Protein AF-A0A7X7B4W5-F1 (afdb_monomer_lite)

Structure (mmCIF, N/CA/C/O backbone):
data_AF-A0A7X7B4W5-F1
#
_entry.id   AF-A0A7X7B4W5-F1
#
loop_
_atom_site.group_PDB
_atom_site.id
_atom_site.type_symbol
_atom_site.label_atom_id
_atom_site.label_alt_id
_atom_site.label_comp_id
_atom_site.label_asym_id
_atom_site.label_entity_id
_atom_site.label_seq_id
_atom_site.pdbx_PDB_ins_code
_atom_site.Cartn_x
_atom_site.Cartn_y
_atom_site.Cartn_z
_atom_site.occupancy
_atom_site.B_iso_or_equiv
_atom_site.auth_seq_id
_atom_site.auth_comp_id
_atom_site.auth_asym_id
_atom_site.auth_atom_id
_atom_site.pdbx_PDB_model_num
ATOM 1 N N . MET A 1 1 ? 6.350 1.406 -24.074 1.00 68.81 1 MET A N 1
ATOM 2 C CA . MET A 1 1 ? 4.953 1.512 -23.616 1.00 68.81 1 MET A CA 1
ATOM 3 C C . MET A 1 1 ? 4.755 0.484 -22.524 1.00 68.81 1 MET A C 1
ATOM 5 O O . MET A 1 1 ? 4.747 -0.708 -22.823 1.00 68.81 1 MET A O 1
ATOM 9 N N . ALA A 1 2 ? 4.728 0.919 -21.268 1.00 82.88 2 ALA A N 1
ATOM 10 C CA . ALA A 1 2 ? 4.510 0.006 -20.153 1.00 82.88 2 ALA A CA 1
ATOM 11 C C . ALA A 1 2 ? 3.028 -0.128 -19.845 1.00 82.88 2 ALA A C 1
ATOM 13 O O . ALA A 1 2 ? 2.234 0.785 -20.075 1.00 82.88 2 ALA A O 1
ATOM 14 N N . LYS A 1 3 ? 2.692 -1.309 -19.343 1.00 93.88 3 LYS A N 1
ATOM 15 C CA . LYS A 1 3 ? 1.342 -1.716 -18.998 1.00 93.88 3 LYS A CA 1
ATOM 16 C C . LYS A 1 3 ? 1.338 -2.054 -17.522 1.00 93.88 3 LYS A C 1
ATOM 18 O O . LYS A 1 3 ? 2.156 -2.867 -17.095 1.00 93.88 3 LYS A O 1
ATOM 23 N N . ILE A 1 4 ? 0.443 -1.432 -16.777 1.00 97.00 4 ILE A N 1
ATOM 24 C CA . ILE A 1 4 ? 0.141 -1.817 -15.406 1.00 97.00 4 ILE A CA 1
ATOM 25 C C . ILE A 1 4 ? -1.265 -2.393 -15.440 1.00 97.00 4 ILE A C 1
ATOM 27 O O . ILE A 1 4 ? -2.179 -1.763 -15.965 1.00 97.00 4 ILE A O 1
ATOM 31 N N . TYR A 1 5 ? -1.426 -3.601 -14.934 1.00 97.81 5 TYR A N 1
ATOM 32 C CA . TYR A 1 5 ? -2.704 -4.297 -14.916 1.00 97.81 5 TYR A CA 1
ATOM 33 C C . TYR A 1 5 ? -2.792 -5.161 -13.671 1.00 97.81 5 TYR A C 1
ATOM 35 O O . TYR A 1 5 ? -1.774 -5.435 -13.041 1.00 97.81 5 TYR A O 1
ATOM 43 N N . GLY A 1 6 ? -3.996 -5.596 -13.340 1.00 98.12 6 GLY A N 1
ATOM 44 C CA . GLY A 1 6 ? -4.234 -6.505 -12.230 1.00 98.12 6 GLY A CA 1
ATOM 45 C C . GLY A 1 6 ? -5.701 -6.504 -11.851 1.00 98.12 6 GLY A C 1
ATOM 46 O O . GLY A 1 6 ? -6.545 -6.013 -12.609 1.00 98.12 6 GLY A O 1
ATOM 47 N N . GLN A 1 7 ? -6.001 -7.065 -10.687 1.00 98.44 7 GLN A N 1
ATOM 48 C CA . GLN A 1 7 ? -7.358 -7.169 -10.176 1.00 98.44 7 GLN A CA 1
ATOM 49 C C . GLN A 1 7 ? -7.516 -6.432 -8.847 1.00 98.44 7 GLN A C 1
ATOM 51 O O . GLN A 1 7 ? -6.638 -6.476 -7.988 1.00 98.44 7 GLN A O 1
ATOM 56 N N . VAL A 1 8 ? -8.661 -5.781 -8.659 1.00 98.25 8 VAL A N 1
ATOM 57 C CA . VAL A 1 8 ? -9.028 -5.093 -7.422 1.00 98.25 8 VAL A CA 1
ATOM 58 C C . VAL A 1 8 ? -10.024 -5.937 -6.634 1.00 98.25 8 VAL A C 1
ATOM 60 O O . VAL A 1 8 ? -11.051 -6.381 -7.155 1.00 98.25 8 VAL A O 1
ATOM 63 N N . SER A 1 9 ? -9.732 -6.143 -5.355 1.00 97.75 9 SER A N 1
ATOM 64 C CA . SER A 1 9 ? -10.627 -6.804 -4.408 1.00 97.75 9 SER A CA 1
ATOM 65 C C . SER A 1 9 ? -10.656 -6.098 -3.062 1.00 97.75 9 SER A C 1
ATOM 67 O O . SER A 1 9 ? -9.759 -5.321 -2.743 1.00 97.75 9 SER A O 1
ATOM 69 N N . ASN A 1 10 ? -11.679 -6.369 -2.257 1.00 95.44 10 ASN A N 1
ATOM 70 C CA . ASN A 1 10 ? -11.656 -6.011 -0.844 1.00 95.44 10 ASN A CA 1
ATOM 71 C C . ASN A 1 10 ? -10.931 -7.081 -0.010 1.00 95.44 10 ASN A C 1
ATOM 73 O O . ASN A 1 10 ? -10.558 -8.149 -0.495 1.00 95.44 10 ASN A O 1
ATOM 77 N N . VAL A 1 11 ? -10.776 -6.820 1.286 1.00 92.19 11 VAL A N 1
ATOM 78 C CA . VAL A 1 11 ? -10.137 -7.739 2.248 1.00 92.19 11 VAL A CA 1
ATOM 79 C C . VAL A 1 11 ? -10.866 -9.075 2.443 1.00 92.19 11 VAL A C 1
ATOM 81 O O . VAL A 1 11 ? -10.281 -10.008 2.988 1.00 92.19 11 VAL A O 1
ATOM 84 N N . LYS A 1 12 ? -12.117 -9.196 1.976 1.00 92.50 12 LYS A N 1
ATOM 85 C CA . LYS A 1 12 ? -12.882 -10.455 1.947 1.00 92.50 12 LYS A CA 1
ATOM 86 C C . LYS A 1 12 ? -12.655 -11.252 0.654 1.00 92.50 12 LYS A C 1
ATOM 88 O O . LYS A 1 12 ? -13.193 -12.346 0.514 1.00 92.50 12 LYS A O 1
ATOM 93 N N . GLY A 1 13 ? -11.873 -10.717 -0.285 1.00 94.75 13 GLY A N 1
ATOM 94 C CA . GLY A 1 13 ? -11.610 -11.313 -1.595 1.00 94.75 13 GLY A CA 1
ATOM 95 C C . GLY A 1 13 ? -12.695 -11.038 -2.640 1.00 94.75 13 GLY A C 1
ATOM 96 O O . GLY A 1 13 ? -12.598 -11.545 -3.760 1.00 94.75 13 GLY A O 1
ATOM 97 N N . GLU A 1 14 ? -13.710 -10.234 -2.314 1.00 96.62 14 GLU A N 1
ATOM 98 C CA . GLU A 1 14 ? -14.759 -9.854 -3.261 1.00 96.62 14 GLU A CA 1
ATOM 99 C C . GLU A 1 14 ? -14.183 -8.883 -4.290 1.00 96.62 14 GLU A C 1
ATOM 101 O O . GLU A 1 14 ? -13.473 -7.936 -3.940 1.00 96.62 14 GLU A O 1
ATOM 106 N N . LYS A 1 15 ? -14.473 -9.125 -5.569 1.00 97.81 15 LYS A N 1
ATOM 107 C CA . LYS A 1 15 ? -13.988 -8.286 -6.666 1.00 97.81 15 LYS A CA 1
ATOM 108 C C . LYS A 1 15 ? -14.768 -6.981 -6.702 1.00 97.81 15 LYS A C 1
ATOM 110 O O . LYS A 1 15 ? -15.993 -6.983 -6.605 1.00 97.81 15 LYS A O 1
ATOM 115 N N . LEU A 1 16 ? -14.044 -5.874 -6.823 1.00 97.19 16 LEU A N 1
ATOM 116 C CA . LEU A 1 16 ? -14.631 -4.541 -6.767 1.00 97.19 16 LEU A CA 1
ATOM 117 C C . LEU A 1 16 ? -14.773 -3.994 -8.178 1.00 97.19 16 LEU A C 1
ATOM 119 O O . LEU A 1 16 ? -13.773 -3.784 -8.861 1.00 97.19 16 LEU A O 1
ATOM 123 N N . LYS A 1 17 ? -16.013 -3.749 -8.599 1.00 97.62 17 LYS A N 1
ATOM 124 C CA . LYS A 1 17 ? -16.338 -3.070 -9.856 1.00 97.62 17 LYS A CA 1
ATOM 125 C C . LYS A 1 17 ? -16.293 -1.558 -9.660 1.00 97.62 17 LYS A C 1
ATOM 127 O O . LYS A 1 17 ? -16.778 -1.073 -8.645 1.00 97.62 17 LYS A O 1
ATOM 132 N N . ASN A 1 18 ? -15.825 -0.817 -10.663 1.00 97.38 18 ASN A N 1
ATOM 133 C CA . ASN A 1 18 ? -15.719 0.645 -10.635 1.00 97.38 18 ASN A CA 1
ATOM 134 C C . ASN A 1 18 ? -14.839 1.180 -9.488 1.00 97.38 18 ASN A C 1
ATOM 136 O O . ASN A 1 18 ? -15.003 2.330 -9.086 1.00 97.38 18 ASN A O 1
ATOM 140 N N . ALA A 1 19 ? -13.918 0.376 -8.954 1.00 98.00 19 ALA A N 1
ATOM 141 C CA . ALA A 1 19 ? -12.854 0.911 -8.115 1.00 98.00 19 ALA A CA 1
ATOM 142 C C . ALA A 1 19 ? -12.018 1.872 -8.963 1.00 98.00 19 ALA A C 1
ATOM 144 O O . ALA A 1 19 ? -11.793 1.609 -10.146 1.00 98.00 19 ALA A O 1
ATOM 145 N N . GLU A 1 20 ? -11.597 2.985 -8.379 1.00 98.12 20 GLU A N 1
ATOM 146 C CA . GLU A 1 20 ? -10.754 3.974 -9.037 1.00 98.12 20 GLU A CA 1
ATOM 147 C C . GLU A 1 20 ? -9.288 3.601 -8.835 1.00 98.12 20 GLU A C 1
ATOM 149 O O . GLU A 1 20 ? -8.871 3.264 -7.727 1.00 98.12 20 GLU A O 1
ATOM 154 N N . ILE A 1 21 ? -8.504 3.645 -9.912 1.00 98.44 21 ILE A N 1
ATOM 155 C CA . ILE A 1 21 ? -7.062 3.423 -9.882 1.00 98.44 21 ILE A CA 1
ATOM 156 C C . ILE A 1 21 ? -6.396 4.644 -10.503 1.00 98.44 21 ILE A C 1
ATOM 158 O O . ILE A 1 21 ? -6.558 4.918 -11.693 1.00 98.44 21 ILE A O 1
ATOM 162 N N . LEU A 1 22 ? -5.600 5.350 -9.711 1.00 97.94 22 LEU A N 1
ATOM 163 C CA . LEU A 1 22 ? -4.819 6.504 -10.131 1.00 97.94 22 LEU A CA 1
ATOM 164 C C . LEU A 1 22 ? -3.343 6.126 -10.190 1.00 97.94 22 LEU A C 1
ATOM 166 O O . LEU A 1 22 ? -2.817 5.490 -9.279 1.00 97.94 22 LEU A O 1
ATOM 170 N N . PHE A 1 23 ? -2.661 6.553 -11.247 1.00 97.81 23 PHE A N 1
ATOM 171 C CA . PHE A 1 23 ? -1.206 6.557 -11.312 1.00 97.81 23 PHE A CA 1
ATOM 172 C C . PHE A 1 23 ? -0.722 7.997 -11.182 1.00 97.81 23 PHE A C 1
ATOM 174 O O . PHE A 1 23 ? -1.020 8.826 -12.045 1.00 97.81 23 PHE A O 1
ATOM 181 N N . ILE A 1 24 ? 0.003 8.299 -10.109 1.00 97.06 24 ILE A N 1
ATOM 182 C CA . ILE A 1 24 ? 0.433 9.659 -9.762 1.00 97.06 24 ILE A CA 1
ATOM 183 C C . ILE A 1 24 ? 1.958 9.743 -9.623 1.00 97.06 24 ILE A C 1
ATOM 185 O O . ILE A 1 24 ? 2.629 8.730 -9.402 1.00 97.06 24 ILE A O 1
ATOM 189 N N . ASP A 1 25 ? 2.524 10.938 -9.791 1.00 94.75 25 ASP A N 1
ATOM 190 C CA . ASP A 1 25 ? 3.946 11.192 -9.532 1.00 94.75 25 ASP A CA 1
ATOM 191 C C . ASP A 1 25 ? 4.227 11.526 -8.053 1.00 94.75 25 ASP A C 1
ATOM 193 O O . ASP A 1 25 ? 3.328 11.568 -7.222 1.00 94.75 25 ASP A O 1
ATOM 197 N N . PHE A 1 26 ? 5.496 11.761 -7.701 1.00 89.56 26 PHE A N 1
ATOM 198 C CA . PHE A 1 26 ? 5.908 12.100 -6.328 1.00 89.56 26 PHE A CA 1
ATOM 199 C C . PHE A 1 26 ? 5.458 13.484 -5.834 1.00 89.56 26 PHE A C 1
ATOM 201 O O . PHE A 1 26 ? 5.687 13.805 -4.669 1.00 89.56 26 PHE A O 1
ATOM 208 N N . ALA A 1 27 ? 4.900 14.312 -6.715 1.00 91.75 27 ALA A N 1
ATOM 209 C CA . ALA A 1 27 ? 4.307 15.603 -6.390 1.00 91.75 27 ALA A CA 1
ATOM 210 C C . ALA A 1 27 ? 2.768 15.535 -6.429 1.00 91.75 27 ALA A C 1
ATOM 212 O O . ALA A 1 27 ? 2.119 16.573 -6.527 1.00 91.75 27 ALA A O 1
ATOM 213 N N . ASP A 1 28 ? 2.209 14.321 -6.371 1.00 91.12 28 ASP A N 1
ATOM 214 C CA . ASP A 1 28 ? 0.779 14.015 -6.399 1.00 91.12 28 ASP A CA 1
ATOM 215 C C . ASP A 1 28 ? 0.059 14.483 -7.677 1.00 91.12 28 ASP A C 1
ATOM 217 O O . ASP A 1 28 ? -1.166 14.615 -7.709 1.00 91.12 28 ASP A O 1
ATOM 221 N N . ASN A 1 29 ? 0.793 14.695 -8.777 1.00 95.62 29 ASN A N 1
ATOM 222 C CA . ASN A 1 29 ? 0.164 14.987 -10.061 1.00 95.62 29 ASN A CA 1
ATOM 223 C C . ASN A 1 29 ? -0.370 13.700 -10.687 1.00 95.62 29 ASN A C 1
ATOM 225 O O . ASN A 1 29 ? 0.358 12.714 -10.835 1.00 95.62 29 ASN A O 1
ATOM 229 N N . LEU A 1 30 ? -1.621 13.741 -11.146 1.00 96.62 30 LEU A N 1
ATOM 230 C CA . LEU A 1 30 ? -2.229 12.645 -11.891 1.00 96.62 30 LEU A CA 1
ATOM 231 C C . LEU A 1 30 ? -1.537 12.454 -13.245 1.00 96.62 30 LEU A C 1
ATOM 233 O O . LEU A 1 30 ? -1.543 13.342 -14.098 1.00 96.62 30 LEU A O 1
ATOM 237 N N . LEU A 1 31 ? -0.968 11.269 -13.458 1.00 95.38 31 LEU A N 1
ATOM 238 C CA . LEU A 1 31 ? -0.334 10.880 -14.716 1.00 95.38 31 LEU A CA 1
ATOM 239 C C . LEU A 1 31 ? -1.271 10.047 -15.594 1.00 95.38 31 LEU A C 1
ATOM 241 O O . LEU A 1 31 ? -1.174 10.118 -16.819 1.00 95.38 31 LEU A O 1
ATOM 245 N N . ASN A 1 32 ? -2.129 9.229 -14.980 1.00 96.44 32 ASN A N 1
ATOM 246 C CA . ASN A 1 32 ? -3.119 8.396 -15.659 1.00 96.44 32 ASN A CA 1
ATOM 247 C C . ASN A 1 32 ? -4.169 7.882 -14.661 1.00 96.44 32 ASN A C 1
ATOM 249 O O . ASN A 1 32 ? -3.894 7.820 -13.464 1.00 96.44 32 ASN A O 1
ATOM 253 N N . SER A 1 33 ? -5.325 7.445 -15.148 1.00 97.38 33 SER A N 1
ATOM 254 C CA . SER A 1 33 ? -6.368 6.828 -14.333 1.00 97.38 33 SER A CA 1
ATOM 255 C C . SER A 1 33 ? -7.104 5.719 -15.082 1.00 97.38 33 SER A C 1
ATOM 257 O O . SER A 1 33 ? -7.128 5.668 -16.312 1.00 97.38 33 SER A O 1
ATOM 259 N N . ALA A 1 34 ? -7.698 4.807 -14.322 1.00 98.06 34 ALA A N 1
ATOM 260 C CA . ALA A 1 34 ? -8.566 3.748 -14.810 1.00 98.06 34 ALA A CA 1
ATOM 261 C C . ALA A 1 34 ? -9.645 3.436 -13.769 1.00 98.06 34 ALA A C 1
ATOM 263 O O . ALA A 1 34 ? -9.517 3.787 -12.597 1.00 98.06 34 ALA A O 1
ATOM 264 N N . TYR A 1 35 ? -10.676 2.720 -14.210 1.00 98.44 35 TYR A N 1
ATOM 265 C CA . TYR A 1 35 ? -11.655 2.095 -13.330 1.00 98.44 35 TYR A CA 1
ATOM 266 C C . TYR A 1 35 ? -11.638 0.587 -13.550 1.00 98.44 35 TYR A C 1
ATOM 268 O O . TYR A 1 35 ? -11.395 0.133 -14.673 1.00 98.44 35 TYR A O 1
ATOM 276 N N . SER A 1 36 ? -11.886 -0.183 -12.495 1.00 98.44 36 SER A N 1
ATOM 277 C CA . SER A 1 36 ? -12.022 -1.631 -12.621 1.00 98.44 36 SER A CA 1
ATOM 278 C C . SER A 1 36 ? -13.341 -2.030 -13.298 1.00 98.44 36 SER A C 1
ATOM 280 O O . SER A 1 36 ? -14.381 -1.392 -13.107 1.00 98.44 36 SER A O 1
ATOM 282 N N . ASP A 1 37 ? -13.309 -3.099 -14.090 1.00 98.56 37 ASP A N 1
ATOM 283 C CA . ASP A 1 37 ? -14.478 -3.649 -14.779 1.00 98.56 37 ASP A CA 1
ATOM 284 C C . ASP A 1 37 ? -15.378 -4.501 -13.859 1.00 98.56 37 ASP A C 1
ATOM 286 O O . ASP A 1 37 ? -15.233 -4.507 -12.636 1.00 98.56 37 ASP A O 1
ATOM 290 N N . SER A 1 38 ? -16.357 -5.211 -14.432 1.00 97.38 38 SER A N 1
ATOM 291 C CA . SER A 1 38 ? -17.283 -6.064 -13.670 1.00 97.38 38 SER A CA 1
ATOM 292 C C . SER A 1 38 ? -16.620 -7.219 -12.927 1.00 97.38 38 SER A C 1
ATOM 294 O O . SER A 1 38 ? -17.183 -7.677 -11.937 1.00 97.38 38 SER A O 1
ATOM 296 N N . ASP A 1 39 ? -15.454 -7.666 -13.387 1.00 97.88 39 ASP A N 1
ATOM 297 C CA . ASP A 1 39 ? -14.684 -8.751 -12.785 1.00 97.88 39 ASP A CA 1
ATOM 298 C C . ASP A 1 39 ? -13.547 -8.204 -11.897 1.00 97.88 39 ASP A C 1
ATOM 300 O O . ASP A 1 39 ? -12.728 -8.959 -11.367 1.00 97.88 39 ASP A O 1
ATOM 304 N N . GLY A 1 40 ? -13.506 -6.882 -11.701 1.00 98.12 40 GLY A N 1
ATOM 305 C CA . GLY A 1 40 ? -12.520 -6.177 -10.893 1.00 98.12 40 GLY A CA 1
ATOM 306 C C . GLY A 1 40 ? -11.180 -5.957 -11.590 1.00 98.12 40 GLY A C 1
ATOM 307 O O . GLY A 1 40 ? -10.240 -5.514 -10.933 1.00 98.12 40 GLY A O 1
ATOM 308 N N . TYR A 1 41 ? -11.047 -6.247 -12.886 1.00 98.62 41 TYR A N 1
ATOM 309 C CA . TYR A 1 41 ? -9.795 -6.022 -13.608 1.00 98.62 41 TYR A CA 1
ATOM 310 C C . TYR A 1 41 ? -9.638 -4.564 -14.011 1.00 98.62 41 TYR A C 1
ATOM 312 O O . TYR A 1 41 ? -10.597 -3.906 -14.407 1.00 98.62 41 TYR A O 1
ATOM 320 N N . TYR A 1 42 ? -8.408 -4.064 -13.954 1.00 98.56 42 TYR A N 1
ATOM 321 C CA . TYR A 1 42 ? -8.064 -2.727 -14.420 1.00 98.56 42 TYR A CA 1
ATOM 322 C C . TYR A 1 42 ? -6.833 -2.762 -15.326 1.00 98.56 42 TYR A C 1
ATOM 324 O O . TYR A 1 42 ? -6.031 -3.702 -15.312 1.00 98.56 42 TYR A O 1
ATOM 332 N N . TYR A 1 43 ? -6.677 -1.707 -16.121 1.00 97.94 43 TYR A N 1
ATOM 333 C CA . TYR A 1 43 ? -5.566 -1.574 -17.049 1.00 97.94 43 TYR A CA 1
ATOM 334 C C . TYR A 1 43 ? -5.170 -0.111 -17.225 1.00 97.94 43 TYR A C 1
ATOM 336 O O . TYR A 1 43 ? -6.003 0.747 -17.502 1.00 97.94 43 TYR A O 1
ATOM 344 N N . LEU A 1 44 ? -3.874 0.152 -17.113 1.00 97.06 44 LEU A N 1
ATOM 345 C CA . LEU A 1 44 ? -3.248 1.455 -17.267 1.00 97.06 44 LEU A CA 1
ATOM 346 C C . LEU A 1 44 ? -2.119 1.356 -18.298 1.00 97.06 44 LEU A C 1
ATOM 348 O O . LEU A 1 44 ? -1.233 0.500 -18.201 1.00 97.06 44 LEU A O 1
ATOM 352 N N . GLN A 1 45 ? -2.118 2.265 -19.271 1.00 95.31 45 GLN A N 1
ATOM 353 C CA . GLN A 1 45 ? -1.119 2.313 -20.337 1.00 95.31 45 GLN A CA 1
ATOM 354 C C . GLN A 1 45 ? -0.297 3.594 -20.263 1.00 95.31 45 GLN A C 1
ATOM 356 O O . GLN A 1 45 ? -0.847 4.686 -20.327 1.00 95.31 45 GLN A O 1
ATOM 361 N N . MET A 1 46 ? 1.024 3.457 -20.153 1.00 92.56 46 MET A N 1
ATOM 362 C CA . MET A 1 46 ? 1.934 4.597 -20.046 1.00 92.56 46 MET A CA 1
ATOM 363 C C . MET A 1 46 ? 2.686 4.835 -21.348 1.00 92.56 46 MET A C 1
ATOM 365 O O . MET A 1 46 ? 3.365 3.939 -21.869 1.00 92.56 46 MET A O 1
ATOM 369 N N . ASP A 1 47 ? 2.643 6.083 -21.807 1.00 88.25 47 ASP A N 1
ATOM 370 C CA . ASP A 1 47 ? 3.316 6.521 -23.034 1.00 88.25 47 ASP A CA 1
ATOM 371 C C . ASP A 1 47 ? 4.792 6.881 -22.814 1.00 88.25 47 ASP A C 1
ATOM 373 O O . ASP A 1 47 ? 5.555 7.027 -23.768 1.00 88.25 47 ASP A O 1
ATOM 377 N N . ARG A 1 48 ? 5.226 6.982 -21.553 1.00 89.12 48 ARG A N 1
ATOM 378 C CA . ARG A 1 48 ? 6.601 7.320 -21.169 1.00 89.12 48 ARG A CA 1
ATOM 379 C C . ARG A 1 48 ? 7.096 6.495 -19.987 1.00 89.12 48 ARG A C 1
ATOM 381 O O . ARG A 1 48 ? 6.306 6.026 -19.167 1.00 89.12 48 ARG A O 1
ATOM 388 N N . ASN A 1 49 ? 8.418 6.380 -19.899 1.00 92.56 49 ASN A N 1
ATOM 389 C CA . ASN A 1 49 ? 9.108 5.804 -18.750 1.00 92.56 49 ASN A CA 1
ATOM 390 C C . ASN A 1 49 ? 9.180 6.863 -17.646 1.00 92.56 49 ASN A C 1
ATOM 392 O O . ASN A 1 49 ? 9.809 7.906 -17.822 1.00 92.56 49 ASN A O 1
ATOM 396 N N . ILE A 1 50 ? 8.520 6.605 -16.528 1.00 93.19 50 ILE A N 1
ATOM 397 C CA . ILE A 1 50 ? 8.400 7.502 -15.386 1.00 93.19 50 ILE A CA 1
ATOM 398 C C . ILE A 1 50 ? 8.318 6.665 -14.105 1.00 93.19 50 ILE A C 1
ATOM 400 O O . ILE A 1 50 ? 7.896 5.508 -14.128 1.00 93.19 50 ILE A O 1
ATOM 404 N N . TYR A 1 51 ? 8.753 7.251 -12.995 1.00 94.44 51 TYR A N 1
ATOM 405 C CA . TYR A 1 51 ? 8.500 6.703 -11.670 1.00 94.44 51 TYR 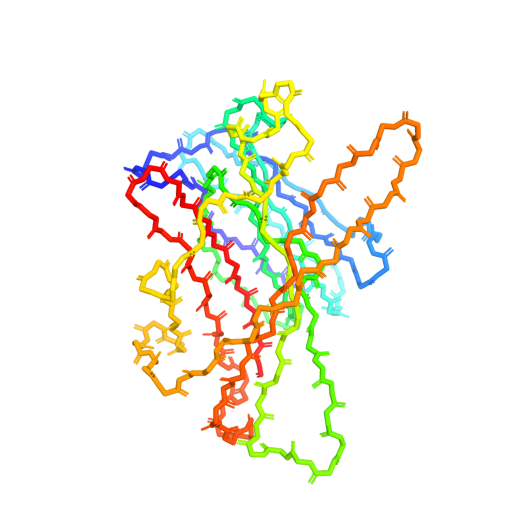A CA 1
ATOM 406 C C . TYR A 1 51 ? 7.222 7.311 -11.114 1.00 94.44 51 TYR A C 1
ATOM 408 O O . TYR A 1 51 ? 7.037 8.525 -11.187 1.00 94.44 51 TYR A O 1
ATOM 416 N N . GLY A 1 52 ? 6.372 6.476 -10.539 1.00 95.38 52 GLY A N 1
ATOM 417 C CA . GLY A 1 52 ? 5.147 6.930 -9.904 1.00 95.38 52 GLY A CA 1
ATOM 418 C C . GLY A 1 52 ? 4.664 5.961 -8.843 1.00 95.38 52 GLY A C 1
ATOM 419 O O . GLY A 1 52 ? 5.389 5.066 -8.394 1.00 95.38 52 GLY A O 1
ATOM 420 N N . MET A 1 53 ? 3.422 6.158 -8.444 1.00 97.00 53 MET A N 1
ATOM 421 C CA . MET A 1 53 ? 2.737 5.329 -7.471 1.00 97.00 53 MET A CA 1
ATOM 422 C C . MET A 1 53 ? 1.296 5.091 -7.899 1.00 97.00 53 MET A C 1
ATOM 424 O O . MET A 1 53 ? 0.703 5.909 -8.600 1.00 97.00 53 MET A O 1
ATOM 428 N N . ILE A 1 54 ? 0.757 3.949 -7.486 1.00 97.75 54 ILE A N 1
ATOM 429 C CA . ILE A 1 54 ? -0.665 3.654 -7.596 1.00 97.75 54 ILE A CA 1
ATOM 430 C C . ILE A 1 54 ? -1.341 4.074 -6.301 1.00 97.75 54 ILE A C 1
ATOM 432 O O . ILE A 1 54 ? -0.899 3.678 -5.220 1.00 97.75 54 ILE A O 1
ATOM 436 N N . TYR A 1 55 ? -2.428 4.819 -6.446 1.00 97.75 55 TYR A N 1
ATOM 437 C CA . TYR A 1 55 ? -3.457 4.980 -5.433 1.00 97.75 55 TYR A CA 1
ATOM 438 C C . TYR A 1 55 ? -4.727 4.302 -5.936 1.00 97.75 55 TYR A C 1
ATOM 440 O O . TYR A 1 55 ? -5.105 4.500 -7.091 1.00 97.75 55 TYR A O 1
ATOM 448 N N . ALA A 1 56 ? -5.373 3.494 -5.103 1.00 97.56 56 ALA A N 1
ATOM 449 C CA . ALA A 1 56 ? -6.644 2.878 -5.457 1.00 97.56 56 ALA A CA 1
ATOM 450 C C . ALA A 1 56 ? -7.668 3.029 -4.341 1.00 97.56 56 ALA A C 1
ATOM 452 O O . ALA A 1 56 ? -7.344 2.847 -3.168 1.00 97.56 56 ALA A O 1
ATOM 453 N N . SER A 1 57 ? -8.905 3.336 -4.716 1.00 95.88 57 SER A N 1
ATOM 454 C CA . SER A 1 57 ? -10.003 3.593 -3.788 1.00 95.88 57 SER A CA 1
ATOM 455 C C . SER A 1 57 ? -11.319 3.021 -4.322 1.00 95.88 57 SER A C 1
ATOM 457 O O . SER A 1 57 ? -11.483 2.771 -5.519 1.00 95.88 57 SER A O 1
ATOM 459 N N . TYR A 1 58 ? -12.273 2.775 -3.426 1.00 95.31 58 TYR A N 1
ATOM 460 C CA . TYR A 1 58 ? -13.610 2.311 -3.791 1.00 95.31 58 TYR A CA 1
ATOM 461 C C . TYR A 1 58 ? -14.646 2.872 -2.813 1.00 95.31 58 TYR A C 1
ATOM 463 O O . TYR A 1 58 ? -14.610 2.564 -1.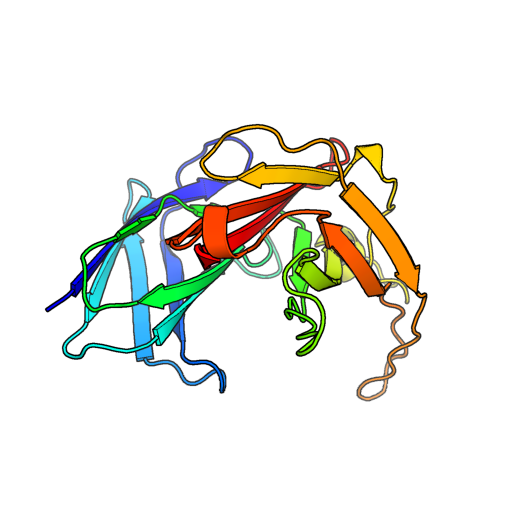621 1.00 95.31 58 TYR A O 1
ATOM 471 N N .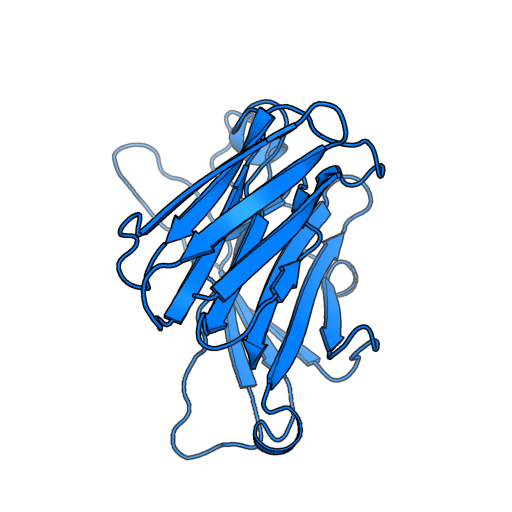 ASN A 1 59 ? -15.557 3.717 -3.308 1.00 89.81 59 ASN A N 1
ATOM 472 C CA . ASN A 1 59 ? -16.572 4.400 -2.494 1.00 89.81 59 ASN A CA 1
ATOM 473 C C . ASN A 1 59 ? -15.968 5.071 -1.241 1.00 89.81 59 ASN A C 1
ATOM 475 O O . ASN A 1 59 ? -16.411 4.835 -0.119 1.00 89.81 59 ASN A O 1
ATOM 479 N N . TYR A 1 60 ? -14.905 5.855 -1.432 1.00 88.31 60 TYR A N 1
ATOM 480 C CA . TYR A 1 60 ? -14.182 6.539 -0.357 1.00 88.31 60 TYR A CA 1
ATOM 481 C C . TYR A 1 60 ? -14.975 7.742 0.200 1.00 88.31 60 TYR A C 1
ATOM 483 O O . TYR A 1 60 ? -15.509 8.507 -0.604 1.00 88.31 60 TYR A O 1
ATOM 491 N N . PRO A 1 61 ? -15.007 7.990 1.527 1.00 82.50 61 PRO A N 1
ATOM 492 C CA . PRO A 1 61 ? -14.526 7.141 2.626 1.00 82.50 61 PRO A CA 1
ATOM 493 C C . PRO A 1 61 ? -15.609 6.171 3.153 1.00 82.50 61 PRO A C 1
ATOM 495 O O . PRO A 1 61 ? -15.463 5.577 4.221 1.00 82.50 61 PRO A O 1
ATOM 498 N N . ASP A 1 62 ? -16.736 6.031 2.456 1.00 85.50 62 ASP A N 1
ATOM 499 C CA . ASP A 1 62 ? -17.930 5.359 2.969 1.00 85.50 62 ASP A CA 1
ATOM 500 C C . ASP A 1 62 ? -17.790 3.840 3.112 1.00 85.50 62 ASP A C 1
ATOM 502 O O . ASP A 1 62 ? -18.185 3.283 4.146 1.00 85.50 62 ASP A O 1
ATOM 506 N N . GLU A 1 63 ? -17.235 3.150 2.115 1.00 82.81 63 GLU A N 1
ATOM 507 C CA . GLU A 1 63 ? -17.101 1.687 2.145 1.00 82.81 63 GLU A CA 1
ATOM 508 C C . GLU A 1 63 ? -15.674 1.234 2.452 1.00 82.81 63 GLU A C 1
ATOM 510 O O . GLU A 1 63 ? -15.493 0.294 3.237 1.00 82.81 63 GLU A O 1
ATOM 515 N N . SER A 1 64 ? -14.671 1.921 1.902 1.00 88.12 64 SER A N 1
ATOM 516 C CA . SER A 1 64 ? -13.257 1.564 2.029 1.00 88.12 64 SER A CA 1
ATOM 517 C C . SER A 1 64 ? -12.343 2.794 2.060 1.00 88.12 64 SER A C 1
ATOM 519 O O . SER A 1 64 ? -12.771 3.895 1.709 1.00 88.12 64 SER A O 1
ATOM 521 N N . LEU A 1 65 ? -11.096 2.599 2.498 1.00 92.25 65 LEU A N 1
ATOM 522 C CA . LEU A 1 65 ? -10.036 3.611 2.429 1.00 92.25 65 LEU A CA 1
ATOM 523 C C . LEU A 1 65 ? -9.002 3.262 1.350 1.00 92.25 65 LEU A C 1
ATOM 525 O O . LEU A 1 65 ? -9.095 2.214 0.720 1.00 92.25 65 LEU A O 1
ATOM 529 N N . GLY A 1 66 ? -8.032 4.143 1.106 1.00 91.56 66 GLY A N 1
ATOM 530 C CA . GLY A 1 66 ? -7.083 3.997 0.008 1.00 91.56 66 GLY A CA 1
ATOM 531 C C . GLY A 1 66 ? -6.037 2.889 0.183 1.00 91.56 66 GLY A C 1
ATOM 532 O O . GLY A 1 66 ? -5.513 2.651 1.273 1.00 91.56 66 GLY A O 1
ATOM 533 N N . PHE A 1 67 ? -5.676 2.252 -0.933 1.00 96.88 67 PHE A N 1
ATOM 534 C CA . PHE A 1 67 ? -4.483 1.415 -1.079 1.00 96.88 67 PHE A CA 1
ATOM 535 C C . PHE A 1 67 ? -3.377 2.181 -1.810 1.00 96.88 67 PHE A C 1
ATOM 537 O O . PHE A 1 67 ? -3.633 2.851 -2.812 1.00 96.88 67 PHE A O 1
ATOM 544 N N . TRP A 1 68 ? -2.133 1.996 -1.362 1.00 97.62 68 TRP A N 1
ATOM 545 C CA . TRP A 1 68 ? -0.952 2.637 -1.935 1.00 97.62 68 TRP A CA 1
ATOM 546 C C . TRP A 1 68 ? 0.082 1.612 -2.416 1.00 97.62 68 TRP A C 1
ATOM 548 O O . TRP A 1 68 ? 0.456 0.699 -1.678 1.00 97.62 68 TRP A O 1
ATOM 558 N N . TYR A 1 69 ? 0.617 1.811 -3.627 1.00 97.88 69 TYR A N 1
ATOM 559 C CA . TYR A 1 69 ? 1.804 1.105 -4.122 1.00 97.88 69 TYR A CA 1
ATOM 560 C C . TYR A 1 69 ? 2.820 2.084 -4.711 1.00 97.88 69 TYR A C 1
ATOM 562 O O . TYR A 1 69 ? 2.619 2.648 -5.783 1.00 97.88 69 TYR A O 1
ATOM 570 N N . GLN A 1 70 ? 3.936 2.280 -4.012 1.00 96.62 70 GLN A N 1
ATOM 571 C CA . GLN A 1 70 ? 4.946 3.281 -4.344 1.00 96.62 70 GLN A CA 1
ATOM 572 C C . GLN A 1 70 ? 6.136 2.752 -5.166 1.00 96.62 70 GLN A C 1
ATOM 574 O O . GLN A 1 70 ? 6.452 1.560 -5.155 1.00 96.62 70 GLN A O 1
ATOM 579 N N . ASN A 1 71 ? 6.860 3.689 -5.794 1.00 94.69 71 ASN A N 1
ATOM 580 C CA . ASN A 1 71 ? 8.115 3.478 -6.532 1.00 94.69 71 ASN A CA 1
ATOM 581 C C . ASN A 1 71 ? 8.005 2.569 -7.768 1.00 94.69 71 ASN A C 1
ATOM 583 O O . ASN A 1 71 ? 8.927 1.822 -8.094 1.00 94.69 71 ASN A O 1
ATOM 587 N N . ILE A 1 72 ? 6.896 2.635 -8.492 1.00 95.50 72 ILE A N 1
ATOM 588 C CA . ILE A 1 72 ? 6.700 1.839 -9.704 1.00 95.50 72 ILE A CA 1
ATOM 589 C C . ILE A 1 72 ? 7.432 2.509 -10.868 1.00 95.50 72 ILE A C 1
ATOM 591 O O . ILE A 1 72 ? 7.208 3.684 -11.155 1.00 95.50 72 ILE A O 1
ATOM 595 N N . ASN A 1 73 ? 8.290 1.753 -11.554 1.00 94.44 73 ASN A N 1
ATOM 596 C CA . ASN A 1 73 ? 9.039 2.211 -12.722 1.00 94.44 73 ASN A CA 1
ATOM 597 C C . ASN A 1 73 ? 8.400 1.696 -14.016 1.00 94.44 73 ASN A C 1
ATOM 599 O O . ASN A 1 73 ? 8.565 0.533 -14.378 1.00 94.44 73 ASN A O 1
ATOM 603 N N . THR A 1 74 ? 7.789 2.589 -14.791 1.00 94.81 74 THR A N 1
ATOM 604 C CA . THR A 1 74 ? 7.070 2.247 -16.030 1.00 94.81 74 THR A CA 1
ATOM 605 C C . THR A 1 74 ? 7.989 1.953 -17.227 1.00 94.81 74 THR A C 1
ATOM 607 O O . THR A 1 74 ? 7.584 2.080 -18.379 1.00 94.81 74 THR A O 1
ATOM 610 N N . SER A 1 75 ? 9.244 1.562 -17.004 1.00 93.62 75 SER A N 1
ATOM 611 C CA . SER A 1 75 ? 10.103 0.992 -18.054 1.00 93.62 75 SER A CA 1
ATOM 612 C C . SER A 1 75 ? 9.785 -0.475 -18.355 1.00 93.62 75 SER A C 1
ATOM 614 O O . SER A 1 75 ? 10.126 -0.958 -19.436 1.00 93.62 75 SER A O 1
ATOM 616 N N . LYS A 1 76 ? 9.101 -1.174 -17.438 1.00 91.94 76 LYS A N 1
ATOM 617 C CA . LYS A 1 76 ? 8.653 -2.564 -17.598 1.00 91.94 76 LYS A CA 1
ATOM 618 C C . LYS A 1 76 ? 7.148 -2.709 -17.321 1.00 91.94 76 LYS A C 1
ATOM 620 O O . LYS A 1 76 ? 6.560 -1.842 -16.678 1.00 91.94 76 LYS A O 1
ATOM 625 N N . PRO A 1 77 ? 6.490 -3.763 -17.836 1.00 94.75 77 PRO A N 1
ATOM 626 C CA . PRO A 1 77 ? 5.129 -4.099 -17.432 1.00 94.75 77 PRO A CA 1
ATOM 627 C C . PRO A 1 77 ? 5.062 -4.531 -15.962 1.00 94.75 77 PRO A C 1
ATOM 629 O O . PRO A 1 77 ? 6.010 -5.129 -15.454 1.00 94.75 77 PRO A O 1
ATOM 632 N N . HIS A 1 78 ? 3.921 -4.290 -15.317 1.00 95.69 78 HIS A N 1
ATOM 633 C CA . HIS A 1 78 ? 3.649 -4.704 -13.942 1.00 95.69 78 HIS A CA 1
ATOM 634 C C . HIS A 1 78 ? 2.287 -5.395 -13.845 1.00 95.69 78 HIS A C 1
ATOM 636 O O . HIS A 1 78 ? 1.305 -4.896 -14.396 1.00 95.69 78 HIS A O 1
ATOM 642 N N . ASN A 1 79 ? 2.250 -6.516 -13.121 1.00 96.50 79 ASN A N 1
ATOM 643 C CA . ASN A 1 79 ? 1.018 -7.141 -12.655 1.00 96.50 79 ASN A CA 1
ATOM 644 C C . ASN A 1 79 ? 0.851 -6.807 -11.168 1.00 96.50 79 ASN A C 1
ATOM 646 O O . ASN A 1 79 ? 1.709 -7.179 -10.368 1.00 96.50 79 ASN A O 1
ATOM 650 N N . ILE A 1 80 ? -0.183 -6.047 -10.822 1.00 96.94 80 ILE A N 1
ATOM 651 C CA . ILE A 1 80 ? -0.402 -5.507 -9.483 1.00 96.94 80 ILE A CA 1
ATOM 652 C C . ILE A 1 80 ? -1.836 -5.813 -9.069 1.00 96.94 80 ILE A C 1
ATOM 654 O O . ILE A 1 80 ? -2.773 -5.122 -9.456 1.00 96.94 80 ILE A O 1
ATOM 658 N N . ASP A 1 81 ? -1.993 -6.833 -8.236 1.00 97.44 81 ASP A N 1
ATOM 659 C CA . ASP A 1 81 ? -3.263 -7.085 -7.569 1.00 97.44 81 ASP A CA 1
ATOM 660 C C . ASP A 1 81 ? -3.405 -6.173 -6.349 1.00 97.44 81 ASP A C 1
ATOM 662 O O . ASP A 1 81 ? -2.479 -6.012 -5.541 1.00 97.44 81 ASP A O 1
ATOM 666 N N . ILE A 1 82 ? -4.579 -5.555 -6.245 1.00 97.69 82 ILE A N 1
ATOM 667 C CA . ILE A 1 82 ? -4.915 -4.535 -5.261 1.00 97.69 82 ILE A CA 1
ATOM 668 C C . ILE A 1 82 ? -5.940 -5.110 -4.289 1.00 97.69 82 ILE A C 1
ATOM 670 O O . ILE A 1 82 ? -7.019 -5.558 -4.685 1.00 97.69 82 ILE A O 1
ATOM 674 N N . THR A 1 83 ? -5.623 -5.024 -3.000 1.00 97.12 83 THR A N 1
ATOM 675 C CA . THR A 1 83 ? -6.563 -5.325 -1.920 1.00 97.12 83 THR A CA 1
ATOM 676 C C . THR A 1 83 ? -6.858 -4.047 -1.154 1.00 97.12 83 THR A C 1
ATOM 678 O O . THR A 1 83 ? -5.980 -3.521 -0.471 1.00 97.12 83 THR A O 1
ATOM 681 N N . ILE A 1 84 ? -8.090 -3.557 -1.270 1.00 96.12 84 ILE A N 1
ATOM 682 C CA . ILE A 1 84 ? -8.557 -2.340 -0.607 1.00 96.12 84 ILE A CA 1
ATOM 683 C C . ILE A 1 84 ? -9.161 -2.701 0.755 1.00 96.12 84 ILE A C 1
ATOM 685 O O . ILE A 1 84 ? -10.016 -3.587 0.861 1.00 96.12 84 ILE A O 1
ATOM 689 N N . GLY A 1 85 ? -8.682 -2.029 1.800 1.00 95.06 85 GLY A N 1
ATOM 690 C CA . GLY A 1 85 ? -9.087 -2.237 3.186 1.00 95.06 85 GLY A CA 1
ATOM 691 C C . GLY A 1 85 ? -9.911 -1.087 3.764 1.00 95.06 85 GLY A C 1
ATOM 692 O O . GLY A 1 85 ? -10.339 -0.176 3.061 1.00 95.06 85 GLY A O 1
ATOM 693 N N . ASN A 1 86 ? -10.149 -1.137 5.071 1.00 94.88 86 ASN A N 1
ATOM 694 C CA . ASN A 1 86 ? -10.775 -0.066 5.858 1.00 94.88 86 ASN A CA 1
ATOM 695 C C . ASN A 1 86 ? -9.755 0.729 6.693 1.00 94.88 86 ASN A C 1
ATOM 697 O O . ASN A 1 86 ? -10.162 1.584 7.476 1.00 94.88 86 ASN A O 1
ATOM 701 N N . VAL A 1 87 ? -8.456 0.469 6.510 1.00 95.44 87 VAL A N 1
ATOM 702 C CA . VAL A 1 87 ? -7.341 1.264 7.041 1.00 95.44 87 VAL A CA 1
ATOM 703 C C . VAL A 1 87 ? -6.471 1.749 5.892 1.00 95.44 87 VAL A C 1
ATOM 705 O O . VAL A 1 87 ? -6.139 0.974 4.993 1.00 95.44 87 VAL A O 1
ATOM 708 N N . GLU A 1 88 ? -6.056 3.010 5.958 1.00 95.56 88 GLU A N 1
ATOM 709 C CA . GLU A 1 88 ? -5.147 3.624 4.994 1.00 95.56 88 GLU A CA 1
ATOM 710 C C . GLU A 1 88 ? -3.854 4.084 5.667 1.00 95.56 88 GLU A C 1
ATOM 712 O O . GLU A 1 88 ? -3.856 4.653 6.762 1.00 95.56 88 GLU A O 1
ATOM 717 N N . PHE A 1 89 ? -2.738 3.832 4.982 1.00 95.25 89 PHE A N 1
ATOM 718 C CA . PHE A 1 89 ? -1.423 4.331 5.358 1.00 95.25 89 PHE A CA 1
ATOM 719 C C . PHE A 1 89 ? -1.212 5.718 4.751 1.00 95.25 89 PHE A C 1
ATOM 721 O O . PHE A 1 89 ? -1.136 5.863 3.534 1.00 95.25 89 PHE A O 1
ATOM 728 N N . LEU A 1 90 ? -1.047 6.727 5.602 1.00 91.88 90 LEU A N 1
ATOM 729 C CA . LEU A 1 90 ? -0.765 8.101 5.199 1.00 91.88 90 LEU A CA 1
ATOM 730 C C . LEU A 1 90 ? 0.713 8.433 5.369 1.00 91.88 90 LEU A C 1
ATOM 732 O O . LEU A 1 90 ? 1.406 7.885 6.230 1.00 91.88 90 LEU A O 1
ATOM 736 N N . ASN A 1 91 ? 1.192 9.393 4.574 1.00 89.62 91 ASN A N 1
ATOM 737 C CA . ASN A 1 91 ? 2.536 9.961 4.697 1.00 89.62 91 ASN A CA 1
ATOM 738 C C . ASN A 1 91 ? 3.667 8.916 4.707 1.00 89.62 91 ASN A C 1
ATOM 740 O O . ASN A 1 91 ? 4.726 9.167 5.288 1.00 89.62 91 ASN A O 1
ATOM 744 N N . PHE A 1 92 ? 3.463 7.763 4.057 1.00 93.75 92 PHE A N 1
ATOM 745 C CA . PHE A 1 92 ? 4.446 6.686 4.021 1.00 93.75 92 PHE A CA 1
ATOM 746 C C . PHE A 1 92 ? 5.693 7.124 3.249 1.00 93.75 92 PHE A C 1
ATOM 748 O O . PHE A 1 92 ? 5.677 7.253 2.022 1.00 93.75 92 PHE A O 1
ATOM 755 N N . LYS A 1 93 ? 6.771 7.398 3.987 1.00 92.06 93 LYS A N 1
ATOM 756 C CA . LYS A 1 93 ? 8.006 8.000 3.477 1.00 92.06 93 LYS A CA 1
ATOM 757 C C . LYS A 1 93 ? 9.217 7.273 4.030 1.00 92.06 93 LYS A C 1
ATOM 759 O O . LYS A 1 93 ? 9.331 7.050 5.233 1.00 92.06 93 LYS A O 1
ATOM 764 N N . GLU A 1 94 ? 10.147 6.949 3.144 1.00 90.69 94 GLU A N 1
ATOM 765 C CA . GLU A 1 94 ? 11.458 6.431 3.518 1.00 90.69 94 GLU A CA 1
ATOM 766 C C . GLU A 1 94 ? 12.298 7.545 4.161 1.00 90.69 94 GLU A C 1
ATOM 768 O O . GLU A 1 94 ? 12.454 8.629 3.593 1.00 90.69 94 GLU A O 1
ATOM 773 N N . LYS A 1 95 ? 12.856 7.282 5.342 1.00 88.00 95 LYS A N 1
ATOM 774 C CA . LYS A 1 95 ? 13.848 8.139 5.990 1.00 88.00 95 LYS A CA 1
ATOM 775 C C . LYS A 1 95 ? 15.223 7.722 5.484 1.00 88.00 95 LYS A C 1
ATOM 777 O O . LYS A 1 95 ? 15.744 6.684 5.879 1.00 88.00 95 LYS A O 1
ATOM 782 N N . ILE A 1 96 ? 15.787 8.535 4.597 1.00 78.12 96 ILE A N 1
ATOM 783 C CA . ILE A 1 96 ? 17.096 8.273 3.996 1.00 78.12 96 ILE A CA 1
ATOM 784 C C . ILE A 1 96 ? 18.187 8.573 5.024 1.00 78.12 96 ILE A C 1
ATOM 786 O O . ILE A 1 96 ? 18.402 9.731 5.381 1.00 78.12 96 ILE A O 1
ATOM 790 N N . ASP A 1 97 ? 18.897 7.531 5.440 1.00 74.88 97 ASP A N 1
ATOM 791 C CA . ASP A 1 97 ? 20.142 7.633 6.192 1.00 74.88 97 ASP A CA 1
ATOM 792 C C . ASP A 1 97 ? 21.305 7.423 5.212 1.00 74.88 97 ASP A C 1
ATOM 794 O O . ASP A 1 97 ? 21.492 6.337 4.670 1.00 74.88 97 ASP A O 1
ATOM 798 N N . ARG A 1 98 ? 22.028 8.495 4.861 1.00 68.06 98 ARG A N 1
ATOM 799 C CA . ARG A 1 98 ? 23.044 8.438 3.787 1.00 68.06 98 ARG A CA 1
ATOM 800 C C . ARG A 1 98 ? 24.293 7.647 4.179 1.00 68.06 98 ARG A C 1
ATOM 802 O O . ARG A 1 98 ? 25.073 7.298 3.295 1.00 68.06 98 ARG A O 1
ATOM 809 N N . GLU A 1 99 ? 24.487 7.405 5.470 1.00 70.44 99 GLU A N 1
ATOM 810 C CA . GLU A 1 99 ? 25.676 6.746 6.017 1.00 70.44 99 GLU A CA 1
ATOM 811 C C . GLU A 1 99 ? 25.406 5.287 6.411 1.00 70.44 99 GLU A C 1
ATOM 813 O O . GLU A 1 99 ? 26.346 4.498 6.502 1.00 70.44 99 GLU A O 1
ATOM 818 N N . ASP A 1 100 ? 24.134 4.903 6.558 1.00 73.44 100 ASP A N 1
ATOM 819 C CA . ASP A 1 100 ? 23.712 3.563 6.956 1.00 73.44 100 ASP A CA 1
ATOM 820 C C . ASP A 1 100 ? 22.808 2.916 5.893 1.00 73.44 100 ASP A C 1
ATOM 822 O O . ASP A 1 100 ? 21.612 3.181 5.808 1.00 73.44 100 ASP A O 1
ATOM 826 N N . PHE A 1 101 ? 23.391 2.025 5.085 1.00 71.56 101 PHE A N 1
ATOM 827 C CA . PHE A 1 101 ? 22.649 1.181 4.136 1.00 71.56 101 PHE A CA 1
ATOM 828 C C . PHE A 1 101 ? 22.163 -0.139 4.751 1.00 71.56 101 PHE A C 1
ATOM 830 O O . PHE A 1 101 ? 21.512 -0.919 4.056 1.00 71.56 101 PHE A O 1
ATOM 837 N N . SER A 1 102 ? 22.519 -0.410 6.012 1.00 80.38 102 SER A N 1
ATOM 838 C CA . SER A 1 102 ? 22.171 -1.644 6.721 1.00 80.38 102 SER A CA 1
ATOM 839 C C . SER A 1 102 ? 20.826 -1.571 7.439 1.00 80.38 102 SER A C 1
ATOM 841 O O . SER A 1 102 ? 20.368 -2.577 7.979 1.00 80.38 102 SER A O 1
ATOM 843 N N . THR A 1 103 ? 20.182 -0.400 7.423 1.00 86.00 103 THR A N 1
ATOM 844 C CA . THR A 1 103 ? 18.824 -0.221 7.923 1.00 86.00 103 THR A CA 1
ATOM 845 C C . THR A 1 103 ? 17.960 0.544 6.926 1.00 86.00 103 THR A C 1
ATOM 847 O O . THR A 1 103 ? 18.391 1.512 6.301 1.00 86.00 103 THR A O 1
ATOM 850 N N . ILE A 1 104 ? 16.701 0.127 6.787 1.00 89.81 104 ILE A N 1
ATOM 851 C CA . ILE A 1 104 ? 15.676 0.892 6.072 1.00 89.81 104 ILE A CA 1
ATOM 852 C C . ILE A 1 104 ? 14.669 1.406 7.093 1.00 89.81 104 ILE A C 1
ATOM 854 O O . ILE A 1 104 ? 14.147 0.650 7.912 1.00 89.81 104 ILE A O 1
ATOM 858 N N . LYS A 1 105 ? 14.390 2.710 7.049 1.00 92.19 105 LYS A N 1
ATOM 859 C CA . LYS A 1 105 ? 13.487 3.382 7.985 1.00 92.19 105 LYS A CA 1
ATOM 860 C C . LYS A 1 105 ? 12.310 3.980 7.218 1.00 92.19 105 LYS A C 1
ATOM 862 O O . LYS A 1 105 ? 12.522 4.694 6.243 1.00 92.19 105 LYS A O 1
ATOM 867 N N . TYR A 1 106 ? 11.083 3.764 7.681 1.00 93.94 106 TYR A N 1
ATOM 868 C CA . TYR A 1 106 ? 9.874 4.381 7.125 1.00 93.94 106 TYR A CA 1
ATOM 869 C C . TYR A 1 106 ? 9.113 5.133 8.204 1.00 93.94 106 TYR A C 1
ATOM 871 O O . TYR A 1 106 ? 8.904 4.590 9.282 1.00 93.94 106 TYR A O 1
ATOM 879 N N . SER A 1 107 ? 8.673 6.358 7.923 1.00 94.38 107 SER A N 1
ATOM 880 C CA . SER A 1 107 ? 7.612 7.013 8.697 1.00 94.38 107 SER A CA 1
ATOM 881 C C . SER A 1 107 ? 6.274 6.871 8.007 1.00 94.38 107 SER A C 1
ATOM 883 O O . SER A 1 107 ? 6.224 6.989 6.786 1.00 94.38 107 SER A O 1
ATOM 885 N N . PHE A 1 108 ? 5.215 6.692 8.787 1.00 94.19 108 PHE A N 1
ATOM 886 C CA . PHE A 1 108 ? 3.840 6.696 8.302 1.00 94.19 108 PHE A CA 1
ATOM 887 C C . PHE A 1 108 ? 2.860 6.968 9.438 1.00 94.19 108 PHE A C 1
ATOM 889 O O . PHE A 1 108 ? 3.200 6.820 10.612 1.00 94.19 108 PHE A O 1
ATOM 896 N N . SER A 1 109 ? 1.633 7.294 9.068 1.00 93.06 109 SER A N 1
ATOM 897 C CA . SER A 1 109 ? 0.471 7.255 9.947 1.00 93.06 109 SER A CA 1
ATOM 898 C C . SER A 1 109 ? -0.529 6.239 9.417 1.00 93.06 109 SER A C 1
ATOM 900 O O . SER A 1 109 ? -0.483 5.879 8.241 1.00 93.06 109 SER A O 1
ATOM 902 N N . ILE A 1 110 ? -1.430 5.783 10.278 1.00 92.69 110 ILE A N 1
ATOM 903 C CA . ILE A 1 110 ? -2.578 4.976 9.871 1.00 92.69 110 ILE A CA 1
ATOM 904 C C . ILE A 1 110 ? -3.857 5.669 10.319 1.00 92.69 110 ILE A C 1
ATOM 906 O O . ILE A 1 110 ? -3.920 6.216 11.425 1.00 92.69 110 ILE A O 1
ATOM 910 N N . ILE A 1 111 ? -4.854 5.639 9.445 1.00 92.62 111 ILE A N 1
ATOM 911 C CA . ILE A 1 111 ? -6.219 6.072 9.732 1.00 92.62 111 ILE A CA 1
ATOM 912 C C . ILE A 1 111 ? -7.169 4.915 9.484 1.00 92.62 111 ILE A C 1
ATOM 914 O O . ILE A 1 111 ? -6.904 4.081 8.615 1.00 92.62 111 ILE A O 1
ATOM 918 N N . SER A 1 112 ? -8.273 4.873 10.218 1.00 92.44 112 SER A N 1
ATOM 919 C CA . SER A 1 112 ? -9.333 3.913 9.945 1.00 92.44 112 SER A CA 1
ATOM 920 C C . SER A 1 112 ? -10.634 4.584 9.550 1.00 92.44 112 SER A C 1
ATOM 922 O O . SER A 1 112 ? -10.934 5.723 9.917 1.00 92.44 112 SER A O 1
ATOM 924 N N . LYS A 1 113 ? -11.416 3.851 8.760 1.00 91.44 113 LYS A N 1
ATOM 925 C CA . LYS A 1 113 ? -12.735 4.289 8.314 1.00 91.44 113 LYS A CA 1
ATOM 926 C C . LYS A 1 113 ? -13.658 4.552 9.498 1.00 91.44 113 LYS A C 1
ATOM 928 O O . LYS A 1 113 ? -14.427 5.507 9.479 1.00 91.44 113 LYS A O 1
ATOM 933 N N . ASP A 1 114 ? -13.590 3.693 10.507 1.00 88.25 114 ASP A N 1
ATOM 934 C CA . ASP A 1 114 ? -14.475 3.773 11.661 1.00 88.25 114 ASP A CA 1
ATOM 935 C C . ASP A 1 114 ? -14.115 4.989 12.521 1.00 88.25 114 ASP A C 1
ATOM 937 O O . ASP A 1 114 ? -15.010 5.726 12.937 1.00 88.25 114 ASP A O 1
ATOM 941 N N . SER A 1 115 ? -12.820 5.296 12.665 1.00 85.81 115 SER A N 1
ATOM 942 C CA . SER A 1 115 ? -12.364 6.536 13.296 1.00 85.81 115 SER A CA 1
ATOM 943 C C . SER A 1 115 ? -12.806 7.788 12.531 1.00 85.81 115 SER A C 1
ATOM 945 O O . SER A 1 115 ? -13.264 8.733 13.164 1.00 85.81 115 SER A O 1
ATOM 947 N N . LEU A 1 116 ? -12.765 7.783 11.191 1.00 84.69 116 LEU A N 1
ATOM 948 C CA . LEU A 1 116 ? -13.261 8.899 10.364 1.00 84.69 116 LEU A CA 1
ATOM 949 C C . LEU A 1 116 ? -14.772 9.143 10.501 1.00 84.69 116 LEU A C 1
ATOM 951 O O . LEU A 1 116 ? -15.232 10.263 10.295 1.00 84.69 116 LEU A O 1
ATOM 955 N N . LYS A 1 117 ? -15.552 8.098 10.796 1.00 82.00 117 LYS A N 1
ATOM 956 C CA . LYS A 1 117 ? -17.010 8.200 10.977 1.00 82.00 117 LYS A CA 1
ATOM 957 C C . LYS A 1 117 ? -17.417 8.519 12.410 1.00 82.00 117 LYS A C 1
ATOM 959 O O . LYS A 1 117 ? -18.557 8.918 12.641 1.00 82.00 117 LYS A O 1
ATOM 964 N N . SER A 1 118 ? -16.526 8.303 13.370 1.00 79.31 118 SER A N 1
ATOM 965 C CA . SER A 1 118 ? -16.757 8.695 14.753 1.00 79.31 118 SER A CA 1
ATOM 966 C C . SER A 1 118 ? -16.621 10.214 14.888 1.00 79.31 118 SER A C 1
ATOM 968 O O . SER A 1 118 ? -15.715 10.799 14.308 1.00 79.31 118 SER A O 1
ATOM 970 N N . GLU A 1 119 ? -17.456 10.865 15.702 1.00 68.69 119 GLU A N 1
ATOM 971 C CA . GLU A 1 119 ? -17.295 12.292 16.067 1.00 68.69 119 GLU A CA 1
ATOM 972 C C . GLU A 1 119 ? -16.047 12.543 16.953 1.00 68.69 119 GLU A C 1
ATOM 974 O O . GLU A 1 119 ? -15.948 13.543 17.663 1.00 68.69 119 GLU A O 1
ATOM 979 N N . GLY A 1 120 ? -15.112 11.589 16.993 1.00 65.94 120 GLY A N 1
ATOM 980 C CA . GLY A 1 120 ? -13.924 11.619 17.823 1.00 65.94 120 GLY A CA 1
ATOM 981 C C . GLY A 1 120 ? -12.789 12.423 17.198 1.00 65.94 120 GLY A C 1
ATOM 982 O O . GLY A 1 120 ? -12.619 12.489 15.987 1.00 65.94 120 GLY A O 1
ATOM 983 N N . ILE A 1 121 ? -11.948 12.973 18.070 1.00 78.00 121 ILE A N 1
ATOM 984 C CA . ILE A 1 121 ? -10.722 13.690 17.700 1.00 78.00 121 ILE A CA 1
ATOM 985 C C . ILE A 1 121 ? -9.667 12.719 17.136 1.00 78.00 121 ILE A C 1
ATOM 987 O O . ILE A 1 121 ? -8.860 13.101 16.301 1.00 78.00 121 ILE A O 1
ATOM 991 N N . LYS A 1 122 ? -9.646 11.443 17.544 1.00 85.88 122 LYS A N 1
ATOM 992 C CA . LYS A 1 122 ? -8.580 10.501 17.164 1.00 85.88 122 LYS A CA 1
ATOM 993 C C . LYS A 1 122 ? -8.904 9.708 15.892 1.00 85.88 122 LYS A C 1
ATOM 995 O O . LYS A 1 122 ? -9.836 8.909 15.886 1.00 85.88 122 LYS A O 1
ATOM 1000 N N . LEU A 1 123 ? -8.061 9.854 14.865 1.00 88.19 123 LEU A N 1
ATOM 1001 C CA . LEU A 1 123 ? -8.207 9.178 13.566 1.00 88.19 123 LEU A CA 1
ATOM 1002 C C . LEU A 1 123 ? -7.474 7.834 13.467 1.00 88.19 123 LEU A C 1
ATOM 1004 O O . LEU A 1 123 ? -7.779 7.026 12.588 1.00 88.19 123 LEU A O 1
ATOM 1008 N N . SER A 1 124 ? -6.483 7.602 14.328 1.00 89.19 124 SER A N 1
ATOM 1009 C CA . SER A 1 124 ? -5.719 6.354 14.319 1.00 89.19 124 SER A CA 1
ATOM 1010 C C . SER A 1 124 ? -6.452 5.231 15.058 1.00 89.19 124 SER A C 1
ATOM 1012 O O . SER A 1 124 ? -6.907 5.459 16.185 1.00 89.19 124 SER A O 1
ATOM 1014 N N . PRO A 1 125 ? -6.508 4.015 14.481 1.00 90.94 125 PRO A N 1
ATOM 1015 C CA . PRO A 1 125 ? -7.080 2.853 15.151 1.00 90.94 125 PRO A CA 1
ATOM 1016 C C . PRO A 1 125 ? -6.226 2.401 16.343 1.00 90.94 125 PRO A C 1
ATOM 1018 O O . PRO A 1 125 ? -5.116 2.894 16.575 1.00 90.94 125 PRO A O 1
ATOM 1021 N N . GLU A 1 126 ? -6.718 1.420 17.105 1.00 89.94 126 GLU A N 1
ATOM 1022 C CA . GLU A 1 126 ? -5.912 0.781 18.148 1.00 89.94 126 GLU A CA 1
ATOM 1023 C C . GLU A 1 126 ? -4.665 0.136 17.526 1.00 89.94 126 GLU A C 1
ATOM 1025 O O . GLU A 1 126 ? -4.756 -0.716 16.644 1.00 89.94 126 GLU A O 1
ATOM 1030 N N . PHE A 1 127 ? -3.478 0.492 18.011 1.00 89.88 127 PHE A N 1
ATOM 1031 C CA . PHE A 1 127 ? -2.236 -0.066 17.493 1.00 89.88 127 PHE A CA 1
ATOM 1032 C C . PHE A 1 127 ? -1.551 -0.970 18.512 1.00 89.88 127 PHE A C 1
ATOM 1034 O O . PHE A 1 127 ? -1.275 -0.566 19.642 1.00 89.88 127 PHE A O 1
ATOM 1041 N N . LYS A 1 128 ? -1.205 -2.179 18.069 1.00 91.44 128 LYS A N 1
ATOM 1042 C CA . LYS A 1 128 ? -0.267 -3.074 18.744 1.00 91.44 128 LYS A CA 1
ATOM 1043 C C . LYS A 1 128 ? 0.709 -3.637 17.718 1.00 91.44 128 LYS A C 1
ATOM 1045 O O . LYS A 1 128 ? 0.356 -3.791 16.549 1.00 91.44 128 LYS A O 1
ATOM 1050 N N . LYS A 1 129 ? 1.942 -3.940 18.136 1.00 87.94 129 LYS A N 1
ATOM 1051 C CA . LYS A 1 129 ? 2.996 -4.408 17.216 1.00 87.94 129 LYS A CA 1
ATOM 1052 C C . LYS A 1 129 ? 2.561 -5.674 16.471 1.00 87.94 129 LYS A C 1
ATOM 1054 O O . LYS A 1 129 ? 2.848 -5.803 15.288 1.00 87.94 129 LYS A O 1
ATOM 1059 N N . GLU A 1 130 ? 1.859 -6.573 17.152 1.00 92.31 130 GLU A N 1
ATOM 1060 C CA . GLU A 1 130 ? 1.322 -7.821 16.607 1.00 92.31 130 GLU A CA 1
ATOM 1061 C C . GLU A 1 130 ? 0.277 -7.629 15.501 1.00 92.31 130 GLU A C 1
ATOM 1063 O O . GLU A 1 130 ? 0.023 -8.565 14.749 1.00 92.31 130 GLU A O 1
ATOM 1068 N N . TYR A 1 131 ? -0.307 -6.435 15.368 1.00 95.19 131 TYR A N 1
ATOM 1069 C CA . TYR A 1 131 ? -1.223 -6.123 14.271 1.00 95.19 131 TYR A CA 1
ATOM 1070 C C . TYR A 1 131 ? -0.477 -5.792 12.978 1.00 95.19 131 TYR A C 1
ATOM 1072 O O . TYR A 1 131 ? -1.101 -5.701 11.924 1.00 95.19 131 TYR A O 1
ATOM 1080 N N . LEU A 1 132 ? 0.845 -5.597 13.032 1.00 95.62 132 LEU A N 1
ATOM 1081 C CA . LEU A 1 132 ? 1.661 -5.319 11.861 1.00 95.62 132 LEU A CA 1
ATOM 1082 C C . LEU A 1 132 ? 2.358 -6.590 11.372 1.00 95.62 132 LEU A C 1
ATOM 1084 O O . LEU A 1 132 ? 3.083 -7.250 12.115 1.00 95.62 132 LEU A O 1
ATOM 1088 N N . SER A 1 133 ? 2.195 -6.875 10.087 1.00 96.38 133 SER A N 1
ATOM 1089 C CA . SER A 1 133 ? 2.947 -7.899 9.362 1.00 96.38 133 SER A CA 1
ATOM 1090 C C . SER A 1 133 ? 3.718 -7.248 8.223 1.00 96.38 133 SER A C 1
ATOM 1092 O O . SER A 1 133 ? 3.259 -6.277 7.614 1.00 96.38 133 SER A O 1
ATOM 1094 N N . ILE A 1 134 ? 4.921 -7.756 7.987 1.00 96.81 134 ILE A N 1
ATOM 1095 C CA . ILE A 1 134 ? 5.844 -7.244 6.982 1.00 96.81 134 ILE A CA 1
ATOM 1096 C C . ILE A 1 134 ? 6.260 -8.417 6.119 1.00 96.81 134 ILE A C 1
ATOM 1098 O O . ILE A 1 134 ? 6.617 -9.473 6.638 1.00 96.81 134 ILE A O 1
ATOM 1102 N N . GLU A 1 135 ? 6.217 -8.218 4.813 1.00 96.88 135 GLU A N 1
ATOM 1103 C CA . GLU A 1 135 ? 6.632 -9.211 3.834 1.00 96.88 135 GLU A CA 1
ATOM 1104 C C . GLU A 1 135 ? 7.574 -8.556 2.827 1.00 96.88 135 GLU A C 1
ATOM 1106 O O . GLU A 1 135 ? 7.381 -7.397 2.448 1.00 96.88 135 GLU A O 1
ATOM 1111 N N . ILE A 1 136 ? 8.592 -9.295 2.393 1.00 95.50 136 ILE A N 1
ATOM 1112 C CA . ILE A 1 136 ? 9.440 -8.916 1.262 1.00 95.50 136 ILE A CA 1
ATOM 1113 C C . ILE A 1 136 ? 9.340 -10.029 0.225 1.00 95.50 136 ILE A C 1
ATOM 1115 O O . ILE A 1 136 ? 9.664 -11.172 0.534 1.00 95.50 136 ILE A O 1
ATOM 1119 N N . ASP A 1 137 ? 8.863 -9.701 -0.977 1.00 94.56 137 ASP A N 1
ATOM 1120 C CA . ASP A 1 137 ? 8.577 -10.675 -2.044 1.00 94.56 137 ASP A CA 1
ATOM 1121 C C . ASP A 1 137 ? 7.722 -11.861 -1.545 1.00 94.56 137 ASP A C 1
ATOM 1123 O O . ASP A 1 137 ? 8.041 -13.027 -1.773 1.00 94.56 137 ASP A O 1
ATOM 1127 N N . ASP A 1 138 ? 6.646 -11.542 -0.816 1.00 91.69 138 ASP A N 1
ATOM 1128 C CA . ASP A 1 138 ? 5.688 -12.488 -0.220 1.00 91.69 138 ASP A CA 1
ATOM 1129 C C . ASP A 1 138 ? 6.280 -13.426 0.860 1.00 91.69 138 ASP A C 1
ATOM 1131 O O . ASP A 1 138 ? 5.643 -14.395 1.280 1.00 91.69 138 ASP A O 1
ATOM 1135 N N . LEU A 1 139 ? 7.492 -13.138 1.352 1.00 94.25 139 LEU A N 1
ATOM 1136 C CA . LEU A 1 139 ? 8.116 -13.845 2.472 1.00 94.25 139 LEU A CA 1
ATOM 1137 C C . LEU A 1 139 ? 8.006 -13.033 3.764 1.00 94.25 139 LEU A C 1
ATOM 1139 O O . LEU A 1 139 ? 8.421 -11.876 3.814 1.00 94.25 139 LEU A O 1
ATOM 1143 N N . GLU A 1 140 ? 7.490 -13.666 4.822 1.00 94.50 140 GLU A N 1
ATOM 1144 C CA . GLU A 1 140 ? 7.339 -13.049 6.145 1.00 94.50 140 GLU A CA 1
ATOM 1145 C C . GLU A 1 140 ? 8.689 -12.548 6.684 1.00 94.50 140 GLU A C 1
ATOM 1147 O O . GLU A 1 140 ? 9.650 -13.309 6.827 1.00 94.50 140 GLU A O 1
ATOM 1152 N N . PHE A 1 141 ? 8.736 -11.268 7.047 1.00 91.50 141 PHE A N 1
ATOM 1153 C CA . PHE A 1 141 ? 9.901 -10.609 7.612 1.00 91.50 141 PHE A CA 1
ATOM 1154 C C . PHE A 1 141 ? 9.665 -10.267 9.088 1.00 91.50 141 PHE A C 1
ATOM 1156 O O . PHE A 1 141 ? 8.839 -9.419 9.433 1.00 91.50 141 PHE A O 1
ATOM 1163 N N . ARG A 1 142 ? 10.404 -10.932 9.983 1.00 89.19 142 ARG A N 1
ATOM 1164 C CA . ARG A 1 142 ? 10.181 -10.850 11.441 1.00 89.19 142 ARG A CA 1
ATOM 1165 C C . ARG A 1 142 ? 11.086 -9.856 12.165 1.00 89.19 142 ARG A C 1
ATOM 1167 O O . ARG A 1 142 ? 10.726 -9.372 13.239 1.00 89.19 142 ARG A O 1
ATOM 1174 N N . ASP A 1 143 ? 12.232 -9.521 11.583 1.00 88.19 143 ASP A N 1
ATOM 1175 C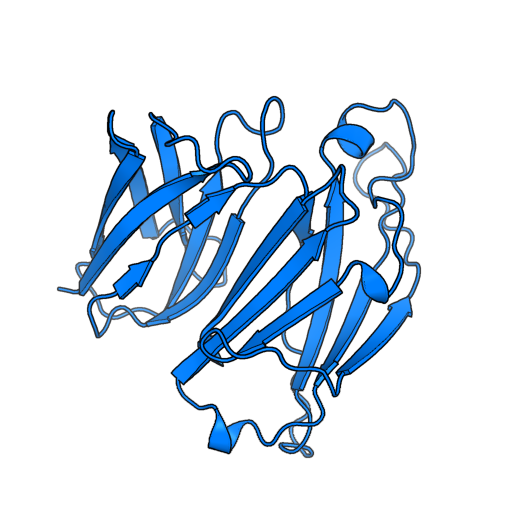 CA . ASP A 1 143 ? 13.283 -8.744 12.246 1.00 88.19 143 ASP A CA 1
ATOM 1176 C C . ASP A 1 143 ? 13.080 -7.233 12.077 1.00 88.19 143 ASP A C 1
ATOM 1178 O O . ASP A 1 143 ? 13.847 -6.536 11.413 1.00 88.19 143 ASP A O 1
ATOM 1182 N N . PHE A 1 144 ? 12.019 -6.707 12.699 1.00 92.12 144 PHE A N 1
ATOM 1183 C CA . PHE A 1 144 ? 11.679 -5.286 12.636 1.00 92.12 144 PHE A CA 1
ATOM 1184 C C . PHE A 1 144 ? 11.392 -4.646 13.999 1.00 92.12 144 PHE A C 1
ATOM 1186 O O . PHE A 1 144 ? 10.941 -5.278 14.969 1.00 92.12 144 PHE A O 1
ATOM 1193 N N . LYS A 1 145 ? 11.604 -3.328 14.052 1.00 92.25 145 LYS A N 1
ATOM 1194 C CA . LYS A 1 145 ? 11.281 -2.466 15.196 1.00 92.25 145 LYS A CA 1
ATOM 1195 C C . LYS A 1 145 ? 10.276 -1.399 14.767 1.00 92.25 145 LYS A C 1
ATOM 1197 O O . LYS A 1 145 ? 10.366 -0.864 13.667 1.00 92.25 145 LYS A O 1
ATOM 1202 N N . ILE A 1 146 ? 9.337 -1.082 15.653 1.00 92.38 146 ILE A N 1
ATOM 1203 C CA . ILE A 1 146 ? 8.388 0.024 15.488 1.00 92.38 146 ILE A CA 1
ATOM 1204 C C . ILE A 1 146 ? 8.603 0.991 16.643 1.00 92.38 146 ILE A C 1
ATOM 1206 O O . ILE A 1 146 ? 8.616 0.575 17.800 1.00 92.38 146 ILE A O 1
ATOM 1210 N N . LEU A 1 147 ? 8.772 2.268 16.318 1.00 88.88 147 LEU A N 1
ATOM 1211 C CA . LEU A 1 147 ? 8.768 3.366 17.277 1.00 88.88 147 LEU A CA 1
ATOM 1212 C C . LEU A 1 147 ? 7.484 4.172 17.075 1.00 88.88 147 LEU A C 1
ATOM 1214 O O . LEU A 1 147 ? 7.245 4.674 15.976 1.00 88.88 147 LEU A O 1
ATOM 1218 N N . GLU A 1 148 ? 6.667 4.292 18.116 1.00 83.19 148 GLU A N 1
ATOM 1219 C CA . GLU A 1 148 ? 5.481 5.151 18.123 1.00 83.19 148 GLU A CA 1
ATOM 1220 C C . GLU A 1 148 ? 5.883 6.552 18.591 1.00 83.19 148 GLU A C 1
ATOM 1222 O O . GLU A 1 148 ? 6.433 6.724 19.678 1.00 83.19 148 GLU A O 1
ATOM 1227 N N . ASN A 1 149 ? 5.605 7.555 17.764 1.00 74.19 149 ASN A N 1
ATOM 1228 C CA . ASN A 1 149 ? 5.725 8.962 18.110 1.00 74.19 149 ASN A CA 1
ATOM 1229 C C . ASN A 1 149 ? 4.336 9.582 17.984 1.00 74.19 149 ASN A C 1
ATOM 1231 O O . ASN A 1 149 ? 3.873 9.867 16.880 1.00 74.19 149 ASN A O 1
ATOM 1235 N N . ARG A 1 150 ? 3.661 9.817 19.106 1.00 63.16 150 ARG A N 1
ATOM 1236 C CA . ARG A 1 150 ? 2.390 10.545 19.074 1.00 63.16 150 ARG A CA 1
ATOM 1237 C C . ARG A 1 150 ? 2.652 11.980 18.649 1.00 63.16 150 ARG A C 1
ATOM 1239 O O . ARG A 1 150 ? 3.443 12.680 19.282 1.00 63.16 150 ARG A O 1
ATOM 1246 N N . LYS A 1 151 ? 2.011 12.408 17.566 1.00 60.75 151 LYS A N 1
ATOM 1247 C CA . LYS A 1 151 ? 2.098 13.775 17.066 1.00 60.75 151 LYS A CA 1
ATOM 1248 C C . LYS A 1 151 ? 0.677 14.288 16.894 1.00 60.75 151 LYS A C 1
ATOM 1250 O O . LYS A 1 151 ? -0.087 13.742 16.117 1.00 60.75 151 LYS A O 1
ATOM 1255 N N . ILE A 1 152 ? 0.327 15.329 17.633 1.00 56.75 152 ILE A N 1
ATOM 1256 C CA . ILE A 1 152 ? -0.939 16.030 17.431 1.00 56.75 152 ILE A CA 1
ATOM 1257 C C . ILE A 1 152 ? -0.759 16.866 16.157 1.00 56.75 152 ILE A C 1
ATOM 1259 O O . ILE A 1 152 ? 0.150 17.699 16.102 1.00 56.75 152 ILE A O 1
ATOM 1263 N N . GLU A 1 153 ? -1.549 16.605 15.115 1.00 58.84 153 GLU A N 1
ATOM 1264 C CA . GLU A 1 153 ? -1.536 17.392 13.879 1.00 58.84 153 GLU A CA 1
ATOM 1265 C C . GLU A 1 153 ? -2.829 18.198 13.783 1.00 58.84 153 GLU A C 1
ATOM 1267 O O . GLU A 1 153 ? -3.893 17.655 13.521 1.00 58.84 153 GLU A O 1
ATOM 1272 N N . SER A 1 154 ? -2.738 19.512 13.973 1.00 50.53 154 SER A N 1
ATOM 1273 C CA . SER A 1 154 ? -3.859 20.418 13.740 1.00 50.53 154 SER A CA 1
ATOM 1274 C C . SER A 1 154 ? -3.909 20.832 12.266 1.00 50.53 154 SER A C 1
ATOM 1276 O O . SER A 1 154 ? -2.952 21.397 11.729 1.00 50.53 154 SER A O 1
ATOM 1278 N N . GLN A 1 155 ? -5.035 20.574 11.595 1.00 46.03 155 GLN A N 1
ATOM 1279 C CA . GLN A 1 155 ? -5.343 21.160 10.289 1.00 46.03 155 GLN A CA 1
ATOM 1280 C C . GLN A 1 155 ? -6.759 21.743 10.281 1.00 46.03 155 GLN A C 1
ATOM 1282 O O . GLN A 1 155 ? -7.728 21.035 10.501 1.00 46.03 155 GLN A O 1
ATOM 1287 N N . ASN A 1 156 ? -6.859 23.034 9.945 1.00 41.06 156 ASN A N 1
ATOM 1288 C CA . ASN A 1 156 ? -8.081 23.709 9.491 1.00 41.06 156 ASN A CA 1
ATOM 1289 C C . ASN A 1 156 ? -9.354 23.465 10.335 1.00 41.06 156 ASN A C 1
ATOM 1291 O O . ASN A 1 156 ? -10.330 22.916 9.838 1.00 41.06 156 ASN A O 1
ATOM 1295 N N . TYR A 1 157 ? -9.372 24.028 11.547 1.00 45.28 157 TYR A N 1
ATOM 1296 C CA . TYR A 1 157 ? -10.560 24.302 12.382 1.00 45.28 157 TYR A CA 1
ATOM 1297 C C . TYR A 1 157 ? -11.218 23.150 13.154 1.00 45.28 157 TYR A C 1
ATOM 1299 O O . TYR A 1 157 ? -12.024 23.461 14.026 1.00 45.28 157 TYR A O 1
ATOM 1307 N N . ASP A 1 158 ? -10.792 21.902 12.966 1.00 55.97 158 ASP A N 1
ATOM 1308 C CA . ASP A 1 158 ? -11.086 20.794 13.882 1.00 55.97 158 ASP A CA 1
ATOM 1309 C C . ASP A 1 158 ? -9.762 20.139 14.309 1.00 55.97 158 ASP A C 1
ATOM 1311 O O . ASP A 1 158 ? -8.929 19.774 13.473 1.00 55.97 158 ASP A O 1
ATOM 1315 N N . ASP A 1 159 ? -9.527 20.042 15.618 1.00 63.84 159 ASP A N 1
ATOM 1316 C CA . ASP A 1 159 ? -8.351 19.353 16.144 1.00 63.84 159 ASP A CA 1
ATOM 1317 C C . ASP A 1 159 ? -8.570 17.845 15.991 1.00 63.84 159 ASP A C 1
ATOM 1319 O O . ASP A 1 159 ? -9.490 17.295 16.594 1.00 63.84 159 ASP A O 1
ATOM 1323 N N . TYR A 1 160 ? -7.719 17.182 15.202 1.00 73.56 160 TYR A N 1
ATOM 1324 C CA . TYR A 1 160 ? -7.667 15.725 15.119 1.00 73.56 160 TYR A CA 1
ATOM 1325 C C . TYR A 1 160 ? -6.300 15.202 15.586 1.00 73.56 160 TYR A C 1
ATOM 1327 O O . TYR A 1 160 ? -5.252 15.814 15.386 1.00 73.56 160 TYR A O 1
ATOM 1335 N N . GLU A 1 161 ? -6.295 14.038 16.222 1.00 81.25 161 GLU A N 1
ATOM 1336 C CA . GLU A 1 161 ? -5.104 13.329 16.668 1.00 81.25 161 GLU A CA 1
ATOM 1337 C C . GLU A 1 161 ? -4.813 12.152 15.733 1.00 81.25 161 GLU A C 1
ATOM 1339 O O . GLU A 1 161 ? -5.657 11.275 15.526 1.00 81.25 161 GLU A O 1
ATOM 1344 N N . ILE A 1 162 ? -3.590 12.109 15.197 1.00 86.50 162 ILE A N 1
ATOM 1345 C CA . ILE A 1 162 ? -3.106 11.011 14.361 1.00 86.50 162 ILE A CA 1
ATOM 1346 C C . ILE A 1 162 ? -1.741 10.522 14.852 1.00 86.50 162 ILE A C 1
ATOM 1348 O O . ILE A 1 162 ? -0.765 11.266 14.963 1.00 86.50 162 ILE A O 1
ATOM 1352 N N . ASP A 1 163 ? -1.647 9.233 15.143 1.00 89.19 163 ASP A N 1
ATOM 1353 C CA . ASP A 1 163 ? -0.400 8.634 15.588 1.00 89.19 163 ASP A CA 1
ATOM 1354 C C . ASP A 1 163 ? 0.584 8.525 14.409 1.00 89.19 163 ASP A C 1
ATOM 1356 O O . ASP A 1 163 ? 0.216 8.239 13.263 1.00 89.19 163 ASP A O 1
ATOM 1360 N N . ASN A 1 164 ? 1.865 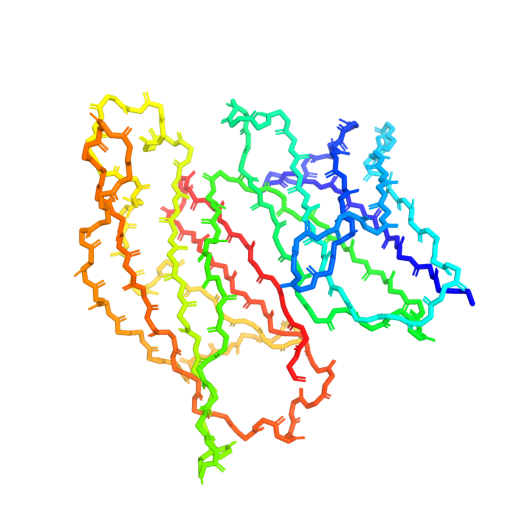8.789 14.676 1.00 91.44 164 ASN A N 1
ATOM 1361 C CA . ASN A 1 164 ? 2.942 8.636 13.704 1.00 91.44 164 ASN A CA 1
ATOM 1362 C C . ASN A 1 164 ? 3.860 7.493 14.141 1.00 91.44 164 ASN A C 1
ATOM 1364 O O . ASN A 1 164 ? 4.326 7.430 15.277 1.00 91.44 164 ASN A O 1
ATOM 1368 N N . TYR A 1 165 ? 4.193 6.615 13.209 1.00 92.88 165 TYR A N 1
ATOM 1369 C CA . TYR A 1 165 ? 5.026 5.447 13.448 1.00 92.88 165 TYR A CA 1
ATOM 1370 C C . TYR A 1 165 ? 6.324 5.567 12.665 1.00 92.88 165 TYR A C 1
ATOM 1372 O O . TYR A 1 165 ? 6.384 6.173 11.596 1.00 92.88 165 TYR A O 1
ATOM 1380 N N . THR A 1 166 ? 7.397 4.999 13.207 1.00 93.81 166 THR A N 1
ATOM 1381 C CA . THR A 1 166 ? 8.634 4.744 12.473 1.00 93.81 166 THR A CA 1
ATOM 1382 C C . THR A 1 166 ? 8.920 3.251 12.476 1.00 93.81 166 THR A C 1
ATOM 1384 O O . THR A 1 166 ? 9.230 2.685 13.522 1.00 93.81 166 THR A O 1
ATOM 1387 N N . LEU A 1 167 ? 8.833 2.632 11.303 1.00 94.44 167 LEU A N 1
ATOM 1388 C CA . LEU A 1 167 ? 9.286 1.270 11.053 1.00 94.44 167 LEU A CA 1
ATOM 1389 C C . LEU A 1 167 ? 10.780 1.273 10.749 1.00 94.44 167 LEU A C 1
ATOM 1391 O O . LEU A 1 167 ? 11.245 2.079 9.948 1.00 94.44 167 LEU A O 1
ATOM 1395 N N . ILE A 1 168 ? 11.512 0.362 11.381 1.00 93.38 168 ILE A N 1
ATOM 1396 C CA . ILE A 1 168 ? 12.937 0.126 11.168 1.00 93.38 168 ILE A CA 1
ATOM 1397 C C . ILE A 1 168 ? 13.109 -1.345 10.793 1.00 93.38 168 ILE A C 1
ATOM 1399 O O . ILE A 1 168 ? 12.739 -2.231 11.570 1.00 93.38 168 ILE A O 1
ATOM 1403 N N . LEU A 1 169 ? 13.658 -1.577 9.605 1.00 92.44 169 LEU A N 1
ATOM 1404 C CA . LEU A 1 169 ? 14.037 -2.881 9.076 1.00 92.44 169 LEU A CA 1
ATOM 1405 C C . LEU A 1 169 ? 15.560 -2.981 9.116 1.00 92.44 169 LEU A C 1
ATOM 1407 O O . LEU A 1 169 ? 16.238 -2.180 8.470 1.00 92.44 169 LEU A O 1
ATOM 1411 N N . ASP A 1 170 ? 16.090 -3.953 9.853 1.00 88.12 170 ASP A N 1
ATOM 1412 C CA . ASP A 1 170 ? 17.532 -4.204 9.934 1.00 88.12 170 ASP A CA 1
ATOM 1413 C C . ASP A 1 170 ? 17.963 -5.066 8.723 1.00 88.12 170 ASP A C 1
ATOM 1415 O O . ASP A 1 170 ? 18.250 -6.256 8.853 1.00 88.12 170 ASP A O 1
ATOM 1419 N N . ILE A 1 171 ? 17.929 -4.477 7.518 1.00 87.19 171 ILE A N 1
ATOM 1420 C CA . ILE A 1 171 ? 18.267 -5.136 6.245 1.00 87.19 171 ILE A CA 1
ATOM 1421 C C . ILE A 1 171 ? 19.233 -4.309 5.394 1.00 87.19 171 ILE A C 1
ATOM 1423 O O . ILE A 1 171 ? 19.111 -3.088 5.293 1.00 87.19 171 ILE A O 1
ATOM 1427 N N . ASP A 1 172 ? 20.140 -4.994 4.691 1.00 85.06 172 ASP A N 1
ATOM 1428 C CA . ASP A 1 172 ? 20.934 -4.373 3.628 1.00 85.06 172 ASP A CA 1
ATOM 1429 C C . ASP A 1 172 ? 20.062 -4.133 2.394 1.00 85.06 172 ASP A C 1
ATOM 1431 O O . ASP A 1 172 ? 19.725 -5.063 1.655 1.00 85.06 172 ASP A O 1
ATOM 1435 N N . LYS A 1 173 ? 19.746 -2.862 2.132 1.00 83.31 173 LYS A N 1
ATOM 1436 C CA . LYS A 1 173 ? 18.911 -2.447 0.998 1.00 83.31 173 LYS A CA 1
ATOM 1437 C C . LYS A 1 173 ? 19.418 -2.971 -0.348 1.00 83.31 173 LYS A C 1
ATOM 1439 O O . LYS A 1 173 ? 18.626 -3.245 -1.244 1.00 83.31 173 LYS A O 1
ATOM 1444 N N . ARG A 1 174 ? 20.734 -3.140 -0.516 1.00 84.00 174 ARG A N 1
ATOM 1445 C CA . ARG A 1 174 ? 21.317 -3.607 -1.788 1.00 84.00 174 ARG A CA 1
ATOM 1446 C C . ARG A 1 174 ? 20.916 -5.039 -2.117 1.00 84.00 174 ARG A C 1
ATOM 1448 O O . ARG A 1 174 ? 20.830 -5.378 -3.294 1.00 84.00 174 ARG A O 1
ATOM 1455 N N . SER A 1 175 ? 20.671 -5.844 -1.087 1.00 87.31 175 SER A N 1
ATOM 1456 C CA . SER A 1 175 ? 20.284 -7.248 -1.217 1.00 87.31 175 SER A CA 1
ATOM 1457 C C . SER A 1 175 ? 18.821 -7.428 -1.640 1.00 87.31 175 SER A C 1
ATOM 1459 O O . SER A 1 175 ? 18.467 -8.500 -2.115 1.00 87.31 175 SER A O 1
ATOM 1461 N N . TYR A 1 176 ? 18.002 -6.378 -1.528 1.00 87.75 176 TYR A N 1
ATOM 1462 C CA . TYR A 1 176 ? 16.565 -6.388 -1.828 1.00 87.75 176 TYR A CA 1
ATOM 1463 C C . TYR A 1 176 ? 16.188 -5.418 -2.950 1.00 87.75 176 TYR A C 1
ATOM 1465 O O . TYR A 1 176 ? 15.050 -4.972 -3.048 1.00 87.75 176 TYR A O 1
ATOM 1473 N N . ARG A 1 177 ? 17.154 -5.047 -3.797 1.00 86.81 177 ARG A N 1
ATOM 1474 C CA . ARG A 1 177 ? 16.898 -4.138 -4.913 1.00 86.81 177 ARG A CA 1
ATOM 1475 C C . ARG A 1 177 ? 15.831 -4.727 -5.837 1.00 86.81 177 ARG A C 1
ATOM 1477 O O . ARG A 1 177 ? 15.994 -5.841 -6.322 1.00 86.81 177 ARG A O 1
ATOM 1484 N N . ASP A 1 178 ? 14.814 -3.924 -6.139 1.00 89.56 178 ASP A N 1
ATOM 1485 C CA . ASP A 1 178 ? 13.651 -4.290 -6.958 1.00 89.56 178 ASP A CA 1
ATOM 1486 C C . ASP A 1 178 ? 12.689 -5.296 -6.291 1.00 89.56 178 ASP A C 1
ATOM 1488 O O . ASP A 1 178 ? 11.711 -5.699 -6.932 1.00 89.56 178 ASP A O 1
ATOM 1492 N N . SER A 1 179 ? 12.909 -5.647 -5.017 1.00 94.25 179 SER A N 1
ATOM 1493 C CA . SER A 1 179 ? 11.958 -6.417 -4.209 1.00 94.25 179 SER A CA 1
ATOM 1494 C C . SER A 1 179 ? 10.755 -5.567 -3.808 1.00 94.25 179 SER A C 1
ATOM 1496 O O . SER A 1 179 ? 10.813 -4.333 -3.747 1.00 94.25 179 SER A O 1
ATOM 1498 N N . VAL A 1 180 ? 9.645 -6.234 -3.510 1.00 96.19 180 VAL A N 1
ATOM 1499 C CA . VAL A 1 180 ? 8.412 -5.605 -3.038 1.00 96.19 180 VAL A CA 1
ATOM 1500 C C . VAL A 1 180 ? 8.316 -5.744 -1.530 1.00 96.19 180 VAL A C 1
ATOM 1502 O O . VAL A 1 180 ? 8.114 -6.838 -1.013 1.00 96.19 180 VAL A O 1
ATOM 1505 N N . LEU A 1 181 ? 8.397 -4.616 -0.834 1.00 96.62 181 LEU A N 1
ATOM 1506 C CA . LEU A 1 181 ? 8.010 -4.510 0.564 1.00 96.62 181 LEU A CA 1
ATOM 1507 C C . LEU A 1 181 ? 6.489 -4.364 0.652 1.00 96.62 181 LEU A C 1
ATOM 1509 O O . LEU A 1 181 ? 5.928 -3.418 0.091 1.00 96.62 181 LEU A O 1
ATOM 1513 N N . SER A 1 182 ? 5.845 -5.252 1.400 1.00 97.38 182 SER A N 1
ATOM 1514 C CA . SER A 1 182 ? 4.437 -5.153 1.780 1.00 97.38 182 SER A CA 1
ATOM 1515 C C . SER A 1 182 ? 4.333 -4.953 3.288 1.00 97.38 182 SER A C 1
ATOM 1517 O O . SER A 1 182 ? 4.950 -5.681 4.063 1.00 97.38 182 SER A O 1
ATOM 1519 N N . ILE A 1 183 ? 3.547 -3.965 3.713 1.00 97.19 183 ILE A N 1
ATOM 1520 C CA . ILE A 1 183 ? 3.232 -3.730 5.123 1.00 97.19 183 ILE A CA 1
ATOM 1521 C C . ILE A 1 183 ? 1.725 -3.820 5.276 1.00 97.19 183 ILE A C 1
ATOM 1523 O O . ILE A 1 183 ? 0.977 -3.092 4.619 1.00 97.19 183 ILE A O 1
ATOM 1527 N N . LYS A 1 184 ? 1.289 -4.714 6.158 1.00 97.06 184 LYS A N 1
ATOM 1528 C CA . LYS A 1 184 ? -0.118 -4.966 6.431 1.00 97.06 184 LYS A CA 1
ATOM 1529 C C . LYS A 1 184 ? -0.419 -4.707 7.897 1.00 97.06 184 LYS A C 1
ATOM 1531 O O . LYS A 1 184 ? 0.237 -5.261 8.776 1.00 97.06 184 LYS A O 1
ATOM 1536 N N . TYR A 1 185 ? -1.441 -3.896 8.133 1.00 96.81 185 TYR A N 1
ATOM 1537 C CA . TYR A 1 185 ? -2.085 -3.738 9.431 1.00 96.81 185 TYR A CA 1
ATOM 1538 C C . TYR A 1 185 ? -3.323 -4.642 9.482 1.00 96.81 185 TYR A C 1
ATOM 1540 O O . TYR A 1 185 ? -4.069 -4.703 8.503 1.00 96.81 185 TYR A O 1
ATOM 1548 N N . ASN A 1 186 ? -3.526 -5.359 10.587 1.00 96.38 186 ASN A N 1
ATOM 1549 C CA . ASN A 1 186 ? -4.683 -6.217 10.814 1.00 96.38 186 ASN A CA 1
ATOM 1550 C C . ASN A 1 186 ? -4.937 -6.438 12.317 1.00 96.38 186 ASN A C 1
ATOM 1552 O O . ASN A 1 186 ? -4.169 -7.150 12.963 1.00 96.38 186 ASN A O 1
ATOM 1556 N N . ASN A 1 187 ? -6.036 -5.900 12.852 1.00 94.44 187 ASN A N 1
ATOM 1557 C CA . ASN A 1 187 ? -6.500 -6.168 14.225 1.00 94.44 187 ASN A CA 1
ATOM 1558 C C . ASN A 1 187 ? -7.733 -7.107 14.285 1.00 94.44 187 ASN A C 1
ATOM 1560 O O . ASN A 1 187 ? -8.377 -7.216 15.326 1.00 94.44 187 ASN A O 1
ATOM 1564 N N . ASN A 1 188 ? -8.026 -7.816 13.186 1.00 90.56 188 ASN A N 1
ATOM 1565 C CA . ASN A 1 188 ? -9.219 -8.629 12.878 1.00 90.56 188 ASN A CA 1
ATOM 1566 C C . ASN A 1 188 ? -10.461 -7.854 12.411 1.00 90.56 188 ASN A C 1
ATOM 1568 O O . ASN A 1 188 ? -11.273 -8.428 11.685 1.00 90.56 188 ASN A O 1
ATOM 1572 N N . GLU A 1 189 ? -10.609 -6.585 12.778 1.00 90.19 189 GLU A N 1
ATOM 1573 C CA . GLU A 1 189 ? -11.748 -5.738 12.381 1.00 90.19 189 GLU A CA 1
ATOM 1574 C C . GLU A 1 189 ? -11.347 -4.736 11.289 1.00 90.19 189 GLU A C 1
ATOM 1576 O O . GLU A 1 189 ? -12.091 -4.445 10.349 1.00 90.19 189 GLU A O 1
ATOM 1581 N N . GLU A 1 190 ? -10.115 -4.259 11.384 1.00 92.62 190 GLU A N 1
ATOM 1582 C CA . GLU A 1 190 ? -9.529 -3.208 10.583 1.00 92.62 190 GLU A CA 1
ATOM 1583 C C . GLU A 1 190 ? -8.274 -3.730 9.889 1.00 92.62 190 GLU A C 1
ATOM 1585 O O . GLU A 1 190 ? -7.360 -4.274 10.514 1.00 92.62 190 GLU A O 1
ATOM 1590 N N . ILE A 1 191 ? -8.246 -3.584 8.567 1.00 96.25 191 ILE A N 1
ATOM 1591 C CA . ILE A 1 191 ? -7.208 -4.113 7.695 1.00 96.25 191 ILE A CA 1
ATOM 1592 C C . ILE A 1 191 ? -6.772 -3.016 6.733 1.00 96.25 191 ILE A 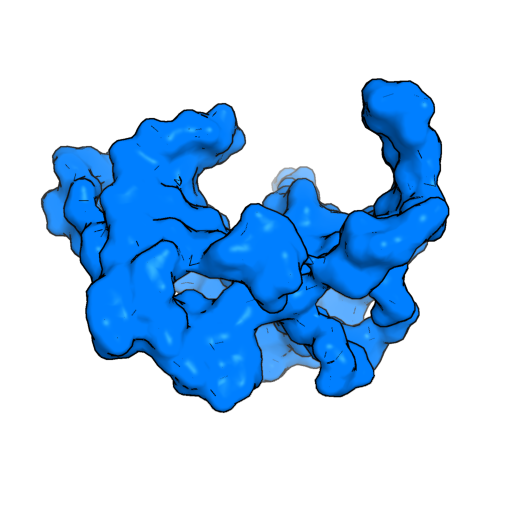C 1
ATOM 1594 O O . ILE A 1 191 ? -7.598 -2.387 6.069 1.00 96.25 191 ILE A O 1
ATOM 1598 N N . GLY A 1 192 ? -5.461 -2.828 6.625 1.00 96.25 192 GLY A N 1
ATOM 1599 C CA . GLY A 1 192 ? -4.840 -1.891 5.695 1.00 96.25 192 GLY A CA 1
ATOM 1600 C C . GLY A 1 192 ? -3.599 -2.501 5.073 1.00 96.25 192 GLY A C 1
ATOM 1601 O O . GLY A 1 192 ? -2.938 -3.343 5.685 1.00 96.25 192 GLY A O 1
ATOM 1602 N N . LEU A 1 193 ? -3.271 -2.068 3.860 1.00 96.75 193 LEU A N 1
ATOM 1603 C CA . LEU A 1 193 ? -2.122 -2.562 3.114 1.00 96.75 193 LEU A CA 1
ATOM 1604 C C . LEU A 1 193 ? -1.435 -1.413 2.379 1.00 96.75 193 LEU A C 1
ATOM 1606 O O . LEU A 1 193 ? -2.089 -0.582 1.752 1.00 96.75 193 LEU A O 1
ATOM 1610 N N . ILE A 1 194 ? -0.108 -1.420 2.406 1.00 97.44 194 ILE A N 1
ATOM 1611 C CA . ILE A 1 194 ? 0.728 -0.587 1.547 1.00 97.44 194 ILE A CA 1
ATOM 1612 C C . ILE A 1 194 ? 1.855 -1.426 0.953 1.00 97.44 194 ILE A C 1
ATOM 1614 O O . ILE A 1 194 ? 2.408 -2.304 1.619 1.00 97.44 194 ILE A O 1
ATOM 1618 N N . LYS A 1 195 ? 2.191 -1.154 -0.309 1.00 97.75 195 LYS A N 1
ATOM 1619 C CA . LYS A 1 195 ? 3.299 -1.788 -1.025 1.00 97.75 195 LYS A CA 1
ATOM 1620 C C . LYS A 1 195 ? 4.304 -0.757 -1.528 1.00 97.75 195 LYS A C 1
ATOM 1622 O O . LYS A 1 195 ? 3.965 0.395 -1.809 1.00 97.75 195 LYS A O 1
ATOM 1627 N N . ARG A 1 196 ? 5.562 -1.161 -1.677 1.00 96.06 196 ARG A N 1
ATOM 1628 C CA . ARG A 1 196 ? 6.623 -0.314 -2.238 1.00 96.06 196 ARG A CA 1
ATOM 1629 C C . ARG A 1 196 ? 7.746 -1.161 -2.821 1.00 96.06 196 ARG A C 1
ATOM 1631 O O . ARG A 1 196 ? 8.169 -2.123 -2.194 1.00 96.06 196 ARG A O 1
ATOM 1638 N N . TYR A 1 197 ? 8.268 -0.763 -3.980 1.00 95.00 197 TYR A N 1
ATOM 1639 C CA . TYR A 1 197 ? 9.556 -1.278 -4.457 1.00 95.00 197 TYR A CA 1
ATOM 1640 C C . TYR A 1 197 ? 10.721 -0.664 -3.664 1.00 95.00 197 TYR A C 1
ATOM 1642 O O . TYR A 1 197 ? 10.771 0.569 -3.512 1.00 95.00 197 TYR A O 1
ATOM 1650 N N . ILE A 1 198 ? 11.639 -1.507 -3.176 1.00 91.12 198 ILE A N 1
ATOM 1651 C CA . ILE A 1 198 ? 12.808 -1.114 -2.362 1.00 91.12 198 ILE A CA 1
ATOM 1652 C C . ILE A 1 198 ? 14.154 -1.283 -3.073 1.00 91.12 198 ILE A C 1
ATOM 1654 O O . ILE A 1 198 ? 14.241 -2.014 -4.086 1.00 91.12 198 ILE A O 1
#

Secondary structure (DSSP, 8-state):
-EEEEEEEEETT-PBPTT-EEEEE-TT--EEEEEE--TTSEEEEEESS--EEEEEEESSTTTT---EEEEEEETTS-EE--EEE-SEEEEEEEEE--SS-SS-EEEEEEEEEHHHHHSS-SB-S----GGGEEEEETTEE---EEEEEEEEEEEETTEEEEEEEEEEEE---GGGGTT-EEEEEEE-SS-EEEEEEE-

pLDDT: mean 89.94, std 10.69, range [41.06, 98.62]

Foldseek 3Di:
DAKEKEFEEEPVRHGDFQKKKFWAAPVRHTPDIWGAHPRRIIMDDDPDWDFTKIWIGDPPPQPFDIEIEGGDTRPYYYYDYHYTWQKEKAPWDWDDDPVDLQKTKTKIWMFGSVLVVDPDQEGGDDDDPVQKWKDKQNHTDDQKDKDKDWDFDDDDPRTHTIIMIMIMDRHRVVVRQQIKIKMWGHPPVTIGIYIYGD

Radius of gyration: 16.86 Å; chains: 1; bounding box: 44×38×43 Å

Sequence (198 aa):
MAKIYGQVSNVKGEKLKNAEILFIDFADNLLNSAYSDSDGYYYLQMDRNIYGMIYASYNYPDESLGFWYQNINTSKPHNIDITIGNVEFLNFKEKIDREDFSTIKYSFSIISKDSLKSEGIKLSPEFKKEYLSIEIDDLEFRDFKILENRKIESQNYDDYEIDNYTLILDIDKRSYRDSVLSIKYNNNEEIGLIKRYI